Protein 1YM3 (pdb70)

Organism: Mycobacterium tuberculosis (strain ATCC 25618 / H37Rv) (NCBI:txid83332)

CATH classification: 3.40.1050.10

Nearest PDB structures (foldseek):
  1ym3-assembly1_A-2  TM=1.005E+00  e=2.612E-40  Mycobacterium tuberculosis H37Rv
  2a5v-assembly1_A  TM=9.562E-01  e=6.340E-34  Mycobacterium tuberculosis H37Rv
  4wam-assembly1_B-2  TM=8.235E-01  e=2.218E-11  Haemophilus influenzae Rd KW20
  3e2w-assembly1_A  TM=7.851E-01  e=1.264E-10  Haemophilus influenzae
  4yf5-assembly1_A  TM=6.111E-01  e=5.845E-06  Mycobacterium tuberculosis CDC1551

Foldseek 3Di:
DFLQVLLVQQQVQLVCLLVVHAPQVVLVPQEQEEEEEEPPDPDDSCSLRRHHPNHYDYHYYHLSFDDPVSLVSRLCSCPVSVHAEYEHEAEPPRVLLVVLVVCVVVVHADDDCSSVSSVRLNVLVVVCVVVPDDDSVSSSQSSLVVSQVCSLVVDVSQVVCLVVRGHKYWYWYDYVVSSRIHTDGIRHDRPPD

Radius of gyration: 16.4 Å; Cα contacts (8 Å, |Δi|>4): 359; chains: 1; bounding box: 45×35×43 Å

Sequence (193 aa):
TNPVAAWKALKEGNERFVAGRPQHPSQSQKPTAVIFGCADSRVAAEIIFDQGLGDMFVVRTAGHVIDSAVLGSIEYAVTVLNVPLIVVLGHDSCGAVNAALAAINDGTLPGGYVRDVVERVAPSVLLGRRDGLSRVDEFEQRHVHETVAILMARSSAISERRIAGGSLAIVGVTYQLDDGRAVLRDHIGNIGEE

GO terms:
  GO:0008270 zinc ion binding (F, IDA)
  GO:0004089 carbonate dehydratase activity (F, IDA)
  GO:0005515 protein binding (F, IPI)

InterPro domains:
  IPR001765 Carbonic anhydrase [PF00484] (46-193)
  IPR001765 Carbonic anhydrase [PTHR11002] (10-193)
  IPR001765 Carbonic anhydrase [SM00947] (39-198)
  IPR015892 Carbonic anhydrase, prokaryotic-like, conserved site [PS00704] (51-58)
  IPR015892 Carbonic anhydrase, prokaryotic-like, conserved site [PS00705] (88-108)
  IPR036874 Carbonic anhydrase superfamily [G3DSA:3.40.1050.10] (1-207)
  IPR036874 Carbonic anhydrase superfamily [SSF53056] (3-198)

Secondary structure (DSSP, 8-state):
--HHHHHHHHHHHHHHHHHT--SSGGG----SEEEEEETT-SS-HHHHTT--TTSEEEEEEGGG---HHHHHHHHHHHHTS---EEEEEEESS-HHHHHHHHHHHHTS--STTHHHHHHHHHHHHHHHHHTT--SHHHHHHHHHHHHHHHHHHH-HHHHHHHHHTS-EEEEEEE-TTT---EEEEEES--S--

Solvent-accessible surface area: 9546 Å² total; per-residue (Å²): 157,60,8,62,44,2,10,118,37,0,90,65,0,10,86,30,61,68,63,61,142,70,122,62,85,115,49,93,190,145,21,34,0,0,0,0,0,1,64,49,26,126,30,44,0,33,91,2,0,4,11,4,131,41,38,22,46,56,16,79,28,38,0,2,17,12,64,89,75,14,15,35,43,0,56,104,0,0,56,88,34,97,1,8,0,0,0,0,6,0,6,27,71,0,38,13,0,76,51,0,45,53,12,46,124,100,64,104,54,49,53,68,192,89,115,50,38,6,64,88,0,12,68,4,1,80,59,0,131,177,87,65,50,84,171,32,67,68,2,3,77,50,5,2,88,36,1,3,46,66,0,50,90,140,2,85,28,0,40,126,70,24,94,65,58,57,3,0,0,0,0,0,13,11,85,80,119,57,5,146,24,57,48,99,31,102,54,38,106,10,42,90,204

Structure (mmCIF, N/CA/C/O backbone):
data_1YM3
#
_entry.id   1YM3
#
_cell.length_a   56.377
_cell.length_b   56.377
_cell.length_c   104.192
_cell.angle_alpha   90.00
_cell.angle_beta   90.00
_cell.angle_gamma   90.00
#
_symmetry.space_group_name_H-M   'P 41 21 2'
#
loop_
_entity.id
_entity.type
_entity.pdbx_description
1 polymer 'CARBONIC ANHYDRASE (CARBONATE DEHYDRATASE) (CARBONIC DEHYDRATASE)'
2 non-polymer 'ZINC ION'
3 non-polymer 'MAGNESIUM ION'
4 water water
#
loop_
_atom_site.group_PDB
_atom_site.id
_atom_site.type_symbol
_atom_site.label_atom_id
_atom_site.label_alt_id
_atom_site.label_comp_id
_atom_site.label_asym_id
_atom_site.label_entity_id
_atom_site.label_seq_id
_atom_site.pdbx_PDB_ins_code
_atom_site.Cartn_x
_atom_site.Cartn_y
_atom_site.Cartn_z
_atom_site.occupancy
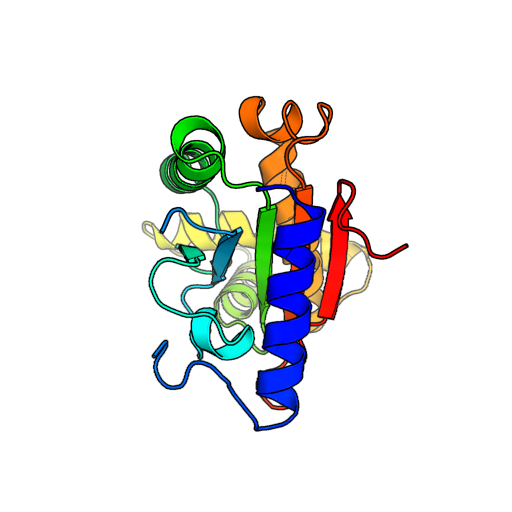_atom_site.B_iso_or_equiv
_atom_site.auth_seq_id
_atom_site.auth_comp_id
_atom_site.auth_asym_id
_atom_site.auth_atom_id
_atom_site.pdbx_PDB_model_num
ATOM 1 N N . THR A 1 12 ? 30.533 23.744 4.673 1.00 33.00 4 THR A N 1
ATOM 2 C CA . THR A 1 12 ? 30.120 24.628 3.567 1.00 32.61 4 THR A CA 1
ATOM 3 C C . THR A 1 12 ? 28.650 24.399 3.135 1.00 30.36 4 THR A C 1
ATOM 4 O O . THR A 1 12 ? 28.123 25.143 2.305 1.00 31.43 4 THR A O 1
ATOM 8 N N . ASN A 1 13 ? 27.994 23.368 3.663 1.00 27.09 5 ASN A N 1
ATOM 9 C CA . ASN A 1 13 ? 26.559 23.170 3.439 1.00 24.54 5 ASN A CA 1
ATOM 10 C C . ASN A 1 13 ? 25.993 22.287 4.544 1.00 22.47 5 ASN A C 1
ATOM 11 O O . ASN A 1 13 ? 26.772 21.642 5.203 1.00 21.77 5 ASN A O 1
ATOM 16 N N . PRO A 1 14 ? 24.680 22.240 4.747 1.00 20.41 6 PRO A N 1
ATOM 17 C CA . PRO A 1 14 ? 24.139 21.480 5.894 1.00 20.62 6 PRO A CA 1
ATOM 18 C C . PRO A 1 14 ? 24.431 19.968 5.878 1.00 20.84 6 PRO A C 1
ATOM 19 O O . PRO A 1 14 ? 24.590 19.344 6.955 1.00 20.95 6 PRO A O 1
ATOM 23 N N . VAL A 1 15 ? 24.559 19.378 4.693 1.00 20.03 7 VAL A N 1
ATOM 24 C CA . VAL A 1 15 ? 24.874 17.951 4.576 1.00 21.10 7 VAL A CA 1
ATOM 25 C C . VAL A 1 15 ? 26.257 17.626 5.109 1.00 20.64 7 VAL A C 1
ATOM 26 O O . VAL A 1 15 ? 26.425 16.682 5.897 1.00 21.28 7 VAL A O 1
ATOM 30 N N . ALA A 1 16 ? 27.247 18.409 4.684 1.00 20.81 8 ALA A N 1
ATOM 31 C CA . ALA A 1 16 ? 28.628 18.169 5.078 1.00 21.56 8 ALA A CA 1
ATOM 32 C C . ALA A 1 16 ? 28.791 18.479 6.573 1.00 21.22 8 ALA A C 1
ATOM 33 O O . ALA A 1 16 ? 29.497 17.770 7.297 1.00 21.90 8 ALA A O 1
ATOM 35 N N . ALA A 1 17 ? 28.096 19.509 7.053 1.00 20.21 9 ALA A N 1
ATOM 36 C CA . ALA A 1 17 ? 28.161 19.907 8.462 1.00 21.22 9 ALA A CA 1
ATOM 37 C C . ALA A 1 17 ? 27.598 18.810 9.385 1.00 20.57 9 ALA A C 1
ATOM 38 O O . ALA A 1 17 ? 28.185 18.491 10.442 1.00 22.18 9 ALA A O 1
ATOM 40 N N . TRP A 1 18 ? 26.423 18.296 9.041 1.00 20.34 10 TRP A N 1
ATOM 41 C CA . TRP A 1 18 ? 25.793 17.263 9.861 1.00 19.93 10 TRP A CA 1
ATOM 42 C C . TRP A 1 18 ? 26.594 15.936 9.785 1.00 20.73 10 TRP A C 1
ATOM 43 O O . TRP A 1 18 ? 26.782 15.249 10.796 1.00 20.76 10 TRP A O 1
ATOM 54 N N . LYS A 1 19 ? 27.103 15.596 8.607 1.00 21.32 11 LYS A N 1
ATOM 55 C CA . LYS A 1 19 ? 27.964 14.424 8.478 1.00 23.03 11 LYS A CA 1
ATOM 56 C C . LYS A 1 19 ? 29.156 14.508 9.442 1.00 22.27 11 LYS A C 1
ATOM 57 O O . LYS A 1 19 ? 29.494 13.517 10.108 1.00 23.27 11 LYS A O 1
ATOM 63 N N . ALA A 1 20 ? 29.797 15.669 9.533 1.00 22.10 12 ALA A N 1
ATOM 64 C CA . ALA A 1 20 ? 30.943 15.840 10.434 1.00 22.88 12 ALA A CA 1
ATOM 65 C C . ALA A 1 20 ? 30.588 15.582 11.915 1.00 22.54 12 ALA A C 1
ATOM 66 O O . ALA A 1 20 ? 31.373 14.966 12.674 1.00 21.80 12 ALA A O 1
ATOM 68 N N . LEU A 1 21 ? 29.410 16.062 12.332 1.00 21.51 13 LEU A N 1
ATOM 69 C CA . LEU A 1 21 ? 29.018 15.960 13.733 1.00 21.30 13 LEU A CA 1
ATOM 70 C C . LEU A 1 21 ? 28.617 14.536 14.072 1.00 20.93 13 LEU A C 1
ATOM 71 O O . LEU A 1 21 ? 28.947 14.025 15.138 1.00 20.07 13 LEU A O 1
ATOM 76 N N . LYS A 1 22 ? 27.859 13.925 13.179 1.00 22.32 14 LYS A N 1
ATOM 77 C CA . LYS A 1 22 ? 27.399 12.561 13.361 1.00 22.58 14 LYS A CA 1
ATOM 78 C C . LYS A 1 22 ? 28.602 11.604 13.460 1.00 22.17 14 LYS A C 1
ATOM 79 O O . LYS A 1 22 ? 28.659 10.745 14.365 1.00 22.80 14 LYS A O 1
ATOM 85 N N . GLU A 1 23 ? 29.577 11.747 12.569 1.00 22.31 15 GLU A N 1
ATOM 86 C CA . GLU A 1 23 ? 30.785 10.890 12.631 1.00 21.97 15 GLU A CA 1
ATOM 87 C C . GLU A 1 23 ? 31.601 11.146 13.886 1.00 21.51 15 GLU A C 1
ATOM 88 O O . GLU A 1 23 ? 32.164 10.209 14.468 1.00 20.27 15 GLU A O 1
ATOM 94 N N . GLY A 1 24 ? 31.688 12.416 14.288 1.00 20.83 16 GLY A N 1
ATOM 95 C CA . GLY A 1 24 ? 32.413 12.788 15.491 1.00 20.17 16 GLY A CA 1
ATOM 96 C C . GLY A 1 24 ? 31.787 12.177 16.731 1.00 20.30 16 GLY A C 1
ATOM 97 O O . GLY A 1 24 ? 32.493 11.689 17.605 1.00 19.64 16 GLY A O 1
ATOM 98 N N . ASN A 1 25 ? 30.454 12.191 16.829 1.00 20.11 17 ASN A N 1
ATOM 99 C CA . ASN A 1 25 ? 29.825 11.546 17.967 1.00 20.50 17 ASN A CA 1
ATOM 100 C C . ASN A 1 25 ? 29.990 9.991 17.975 1.00 21.36 17 ASN A C 1
ATOM 101 O O . ASN A 1 25 ? 30.098 9.366 19.055 1.00 20.93 17 ASN A O 1
ATOM 106 N N . GLU A 1 26 ? 30.004 9.377 16.784 1.00 21.47 18 GLU A N 1
ATOM 107 C CA . GLU A 1 26 ? 30.357 7.939 16.662 1.00 22.52 18 GLU A CA 1
ATOM 108 C C . GLU A 1 26 ? 31.746 7.619 17.224 1.00 22.83 18 GLU A C 1
ATOM 109 O O . GLU A 1 26 ? 31.917 6.601 17.896 1.00 21.72 18 GLU A O 1
ATOM 115 N N . ARG A 1 27 ? 32.715 8.505 17.004 1.00 22.40 19 ARG A N 1
ATOM 116 C CA . ARG A 1 27 ? 34.072 8.318 17.526 1.00 22.94 19 ARG A CA 1
ATOM 117 C C . ARG A 1 27 ? 34.116 8.500 19.039 1.00 24.01 19 ARG A C 1
ATOM 118 O O . ARG A 1 27 ? 34.793 7.726 19.748 1.00 23.87 19 ARG A O 1
ATOM 126 N N . PHE A 1 28 ? 33.404 9.506 19.550 1.00 22.89 20 PHE A N 1
ATOM 127 C CA . PHE A 1 28 ? 33.289 9.704 21.004 1.00 24.09 20 PHE A CA 1
ATOM 128 C C . PHE A 1 28 ? 32.701 8.471 21.690 1.00 24.54 20 PHE A C 1
ATOM 129 O O . PHE A 1 28 ? 33.283 7.958 22.673 1.00 24.12 20 PHE A O 1
ATOM 137 N N . VAL A 1 29 ? 31.565 7.994 21.176 1.00 23.99 21 VAL A N 1
ATOM 138 C CA . VAL A 1 29 ? 30.864 6.849 21.754 1.00 25.04 21 VAL A CA 1
ATOM 139 C C . VAL A 1 29 ? 31.745 5.588 21.710 1.00 26.77 21 VAL A C 1
ATOM 140 O O . VAL A 1 29 ? 31.731 4.771 22.643 1.00 27.19 21 VAL A O 1
ATOM 144 N N . ALA A 1 30 ? 32.511 5.448 20.634 1.00 27.71 22 ALA A N 1
ATOM 145 C CA . ALA A 1 30 ? 33.392 4.289 20.444 1.00 29.74 22 ALA A CA 1
ATOM 146 C C . ALA A 1 30 ? 34.617 4.337 21.379 1.00 31.52 22 ALA A C 1
ATOM 147 O O . ALA A 1 30 ? 35.262 3.318 21.610 1.00 31.69 22 ALA A O 1
ATOM 149 N N . GLY A 1 31 ? 34.912 5.509 21.934 1.00 33.27 23 GLY A N 1
ATOM 150 C CA . GLY A 1 31 ? 36.054 5.687 22.813 1.00 34.67 23 GLY A CA 1
ATOM 151 C C . GLY A 1 31 ? 37.338 5.814 22.010 1.00 36.47 23 GLY A C 1
ATOM 152 O O . GLY A 1 31 ? 38.396 5.379 22.452 1.00 36.73 23 GLY A O 1
ATOM 153 N N . ARG A 1 32 ? 37.242 6.409 20.821 1.00 37.43 24 ARG A N 1
ATOM 154 C CA . ARG A 1 32 ? 38.385 6.569 19.927 1.00 38.41 24 ARG A CA 1
ATOM 155 C C . ARG A 1 32 ? 38.339 7.946 19.262 1.00 38.15 24 ARG A C 1
ATOM 156 O O . ARG A 1 32 ? 38.094 8.071 18.062 1.00 37.89 24 ARG A O 1
ATOM 164 N N . PRO A 1 33 ? 38.564 8.993 20.046 1.00 38.53 25 PRO A N 1
ATOM 165 C CA . PRO A 1 33 ? 38.475 10.361 19.526 1.00 38.87 25 PRO A CA 1
ATOM 166 C C . PRO A 1 33 ? 39.673 10.813 18.687 1.00 39.07 25 PRO A C 1
ATOM 167 O O . PRO A 1 33 ? 40.799 10.501 19.045 1.00 38.74 25 PRO A O 1
ATOM 171 N N . GLN A 1 34 ? 39.415 11.537 17.594 1.00 40.04 26 GLN A N 1
ATOM 172 C CA . GLN A 1 34 ? 40.462 12.162 16.756 1.00 40.90 26 GLN A CA 1
ATOM 173 C C . GLN A 1 34 ? 40.994 13.469 17.366 1.00 41.53 26 GLN A C 1
ATOM 174 O O . GLN A 1 34 ? 42.140 13.838 17.134 1.00 42.16 26 GLN A O 1
ATOM 180 N N . HIS A 1 35 ? 40.168 14.172 18.139 1.00 42.52 27 HIS A N 1
ATOM 181 C CA . HIS A 1 35 ? 40.515 15.517 18.626 1.00 42.96 27 HIS A CA 1
ATOM 182 C C . HIS A 1 35 ? 40.482 15.603 20.155 1.00 43.80 27 HIS A C 1
ATOM 183 O O . HIS A 1 35 ? 39.662 16.358 20.719 1.00 43.94 27 HIS A O 1
ATOM 190 N N . PRO A 1 36 ? 41.376 14.868 20.834 1.00 44.62 28 PRO A N 1
ATOM 191 C CA . PRO A 1 36 ? 41.493 14.953 22.301 1.00 44.92 28 PRO A CA 1
ATOM 192 C C . PRO A 1 36 ? 41.862 16.362 22.760 1.00 45.14 28 PRO A C 1
ATOM 193 O O . PRO A 1 36 ? 42.833 16.936 22.251 1.00 45.72 28 PRO A O 1
ATOM 197 N N . SER A 1 37 ? 41.089 16.892 23.712 1.00 44.99 29 SER A N 1
ATOM 198 C CA . SER A 1 37 ? 41.135 18.313 24.103 1.00 44.62 29 SER A CA 1
ATOM 199 C C . SER A 1 37 ? 41.080 19.264 22.890 1.00 44.11 29 SER A C 1
ATOM 200 O O . SER A 1 37 ? 41.822 20.267 22.816 1.00 43.91 29 SER A O 1
ATOM 203 N N . GLN A 1 38 ? 40.177 18.941 21.961 1.00 43.23 30 GLN A N 1
ATOM 204 C CA . GLN A 1 38 ? 40.002 19.678 20.700 1.00 42.71 30 GLN A CA 1
ATOM 205 C C . GLN A 1 38 ? 41.287 19.795 19.864 1.00 43.12 30 GLN A C 1
ATOM 206 O O . GLN A 1 38 ? 41.399 20.695 19.019 1.00 42.90 30 GLN A O 1
ATOM 212 N N . SER A 1 39 ? 42.195 18.823 20.051 1.00 43.46 31 SER A N 1
ATOM 213 C CA . SER A 1 39 ? 43.577 18.862 19.542 1.00 43.79 31 SER A CA 1
ATOM 214 C C . SER A 1 39 ? 44.292 20.143 19.991 1.00 44.02 31 SER A C 1
ATOM 215 O O . SER A 1 39 ? 45.150 20.676 19.278 1.00 43.94 31 SER A O 1
ATOM 218 N N . GLN A 1 50 ? 39.196 27.227 11.601 1.00 43.56 42 GLN A N 1
ATOM 219 C CA . GLN A 1 50 ? 38.646 28.021 10.500 1.00 43.73 42 GLN A CA 1
ATOM 220 C C . GLN A 1 50 ? 37.168 28.351 10.811 1.00 41.93 42 GLN A C 1
ATOM 221 O O . GLN A 1 50 ? 36.701 28.026 11.910 1.00 43.52 42 GLN A O 1
ATOM 227 N N . LYS A 1 51 ? 36.439 28.979 9.874 1.00 39.30 43 LYS A N 1
ATOM 228 C CA . LYS A 1 51 ? 35.013 29.317 10.088 1.00 36.71 43 LYS A CA 1
ATOM 229 C C . LYS A 1 51 ? 34.224 28.101 10.589 1.00 32.69 43 LYS A C 1
ATOM 230 O O . LYS A 1 51 ? 34.510 26.967 10.194 1.00 31.65 43 LYS A O 1
ATOM 236 N N . PRO A 1 52 ? 33.245 28.328 11.467 1.00 29.11 44 PRO A N 1
ATOM 237 C CA . PRO A 1 52 ? 32.609 27.225 12.165 1.00 26.74 44 PRO A CA 1
ATOM 238 C C . PRO A 1 52 ? 31.708 26.429 11.257 1.00 25.60 44 PRO A C 1
ATOM 239 O O . PRO A 1 52 ? 31.062 27.003 10.381 1.00 25.22 44 PRO A O 1
ATOM 243 N N . THR A 1 53 ? 31.658 25.124 11.506 1.00 23.54 45 THR A N 1
ATOM 244 C CA . THR A 1 53 ? 30.816 24.164 10.831 1.00 25.13 45 THR A CA 1
ATOM 245 C C . THR A 1 53 ? 29.365 24.211 11.311 1.00 22.74 45 THR A C 1
ATOM 246 O O . THR A 1 53 ? 28.433 23.971 10.540 1.00 23.69 45 THR A O 1
ATOM 250 N N . ALA A 1 54 ? 29.172 24.481 12.602 1.00 20.61 46 ALA A N 1
ATOM 251 C CA . ALA A 1 54 ? 27.840 24.474 13.182 1.00 18.49 46 ALA A CA 1
ATOM 252 C C . ALA A 1 54 ? 27.718 25.451 14.332 1.00 17.63 46 ALA A C 1
ATOM 253 O O . ALA A 1 54 ? 28.696 25.748 15.025 1.00 17.23 46 ALA A O 1
ATOM 255 N N . VAL A 1 55 ? 26.503 25.927 14.516 1.00 17.55 47 VAL A N 1
ATOM 256 C CA . VAL A 1 55 ? 26.066 26.547 15.760 1.00 18.17 47 VAL A CA 1
ATOM 257 C C . VAL A 1 55 ? 25.511 25.482 16.685 1.00 18.35 47 VAL A C 1
ATOM 258 O O . VAL A 1 55 ? 24.647 24.698 16.287 1.00 18.89 47 VAL A O 1
ATOM 262 N N . ILE A 1 56 ? 25.963 25.443 17.935 1.00 18.10 48 ILE A N 1
ATOM 263 C CA . ILE A 1 56 ? 25.348 24.591 18.962 1.00 19.55 48 ILE A CA 1
ATOM 264 C C . ILE A 1 56 ? 24.640 25.495 19.954 1.00 18.37 48 ILE A C 1
ATOM 265 O O . ILE A 1 56 ? 25.267 26.401 20.480 1.00 19.18 48 ILE A O 1
ATOM 270 N N . PHE A 1 57 ? 23.336 25.321 20.151 1.00 16.43 49 PHE A N 1
ATOM 271 C CA . PHE A 1 57 ? 22.584 26.023 21.190 1.00 15.89 49 PHE A CA 1
ATOM 272 C C . PHE A 1 57 ? 22.338 25.013 22.297 1.00 15.81 49 PHE A C 1
ATOM 273 O O . PHE A 1 57 ? 21.508 24.127 22.176 1.00 17.37 49 PHE A O 1
ATOM 281 N N . GLY A 1 58 ? 23.111 25.132 23.361 1.00 16.63 50 GLY A N 1
ATOM 282 C CA . GLY A 1 58 ? 23.013 24.260 24.510 1.00 16.87 50 GLY A CA 1
ATOM 283 C C . GLY A 1 58 ? 22.574 24.863 25.825 1.00 17.20 50 GLY A C 1
ATOM 284 O O . GLY A 1 58 ? 22.286 26.039 25.926 1.00 17.54 50 GLY A O 1
ATOM 285 N N . CYS A 1 59 ? 22.489 23.995 26.829 1.00 17.22 51 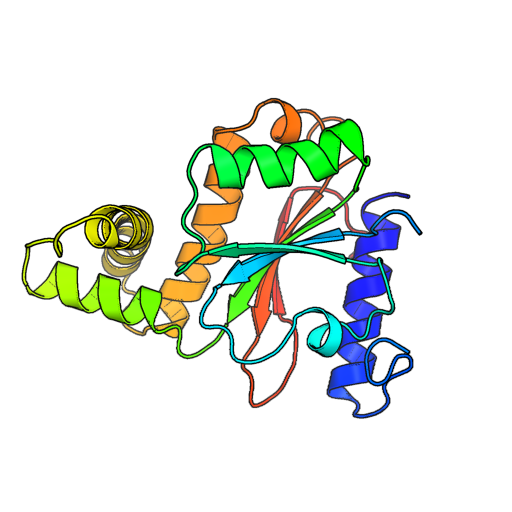CYS A N 1
ATOM 286 C CA . CYS A 1 59 ? 22.041 24.396 28.168 1.00 17.08 51 CYS A CA 1
ATOM 287 C C . CYS A 1 59 ? 23.241 24.707 29.069 1.00 16.55 51 CYS A C 1
ATOM 288 O O . CYS A 1 59 ? 24.237 23.948 29.106 1.00 19.48 51 CYS A O 1
ATOM 291 N N . ALA A 1 60 ? 23.111 25.759 29.874 1.00 17.33 52 ALA A N 1
ATOM 292 C CA . ALA A 1 60 ? 24.192 26.203 30.739 1.00 17.00 52 ALA A CA 1
ATOM 293 C C . ALA A 1 60 ? 24.512 25.197 31.811 1.00 18.76 52 ALA A C 1
ATOM 294 O O . ALA A 1 60 ? 25.663 25.168 32.310 1.00 19.09 52 ALA A O 1
ATOM 296 N N . ASP A 1 61 ? 23.528 24.353 32.187 1.00 18.45 53 ASP A N 1
ATOM 297 C CA . ASP A 1 61 ? 23.800 23.309 33.215 1.00 19.68 53 ASP A CA 1
ATOM 298 C C . ASP A 1 61 ? 24.197 21.945 32.697 1.00 20.71 53 ASP A C 1
ATOM 299 O O . ASP A 1 61 ? 24.308 20.980 33.476 1.00 21.39 53 ASP A O 1
ATOM 304 N N . SER A 1 62 ? 24.469 21.847 31.399 1.00 21.42 54 SER A N 1
ATOM 305 C CA . SER A 1 62 ? 25.087 20.671 30.811 1.00 23.11 54 SER A CA 1
ATOM 306 C C . SER A 1 62 ? 26.401 20.411 31.539 1.00 24.63 54 SER A C 1
ATOM 307 O O . SER A 1 62 ? 27.049 21.346 32.033 1.00 25.45 54 SER A O 1
ATOM 310 N N . ARG A 1 63 ? 26.761 19.144 31.647 1.00 24.45 55 ARG A N 1
ATOM 311 C CA . ARG A 1 63 ? 27.925 18.726 32.412 1.00 25.62 55 ARG A CA 1
ATOM 312 C C . ARG A 1 63 ? 29.165 18.499 31.558 1.00 24.42 55 ARG A C 1
ATOM 313 O O . ARG A 1 63 ? 30.246 18.297 32.110 1.00 24.84 55 ARG A O 1
ATOM 321 N N . VAL A 1 64 ? 29.007 18.517 30.230 1.00 23.76 56 VAL A N 1
ATOM 322 C CA . VAL A 1 64 ? 30.072 18.204 29.270 1.00 24.89 56 VAL A CA 1
ATOM 323 C C . VAL A 1 64 ? 30.016 19.108 28.017 1.00 24.57 56 VAL A C 1
ATOM 324 O O . VAL A 1 64 ? 28.923 19.386 27.505 1.00 24.53 56 VAL A O 1
ATOM 328 N N . ALA A 1 65 ? 31.184 19.561 27.542 1.00 23.41 57 ALA A N 1
ATOM 329 C CA . ALA A 1 65 ? 31.274 20.417 26.378 1.00 23.29 57 ALA A CA 1
ATOM 330 C C . ALA A 1 65 ? 30.808 19.692 25.117 1.00 22.54 57 ALA A C 1
ATOM 331 O O . ALA A 1 65 ? 31.122 18.503 24.903 1.00 23.68 57 ALA A O 1
ATOM 333 N N . ALA A 1 66 ? 30.022 20.383 24.299 1.00 22.88 58 ALA A N 1
ATOM 334 C CA . ALA A 1 66 ? 29.595 19.835 23.001 1.00 23.05 58 ALA A CA 1
ATOM 335 C C . ALA A 1 66 ? 30.771 19.430 22.098 1.00 22.88 58 ALA A C 1
ATOM 336 O O . ALA A 1 66 ? 30.617 18.522 21.338 1.00 22.66 58 ALA A O 1
ATOM 338 N N . GLU A 1 67 ? 31.912 20.110 22.204 1.00 22.83 59 GLU A N 1
ATOM 339 C CA . GLU A 1 67 ? 33.129 19.813 21.427 1.00 23.70 59 GLU A CA 1
ATOM 340 C C . GLU A 1 67 ? 33.652 18.398 21.719 1.00 23.08 59 GLU A C 1
ATOM 341 O O . GLU A 1 67 ? 34.253 17.753 20.831 1.00 22.35 59 GLU A O 1
ATOM 347 N N . ILE A 1 68 ? 33.454 17.921 22.947 1.00 23.83 60 ILE A N 1
ATOM 348 C CA . ILE A 1 68 ? 33.753 16.546 23.321 1.00 23.55 60 ILE A CA 1
ATOM 349 C C . ILE A 1 68 ? 32.705 15.555 22.769 1.00 24.06 60 ILE A C 1
ATOM 350 O O . ILE A 1 68 ? 33.064 14.514 22.208 1.00 23.57 60 ILE A O 1
ATOM 355 N N . ILE A 1 69 ? 31.422 15.847 22.969 1.00 22.56 61 ILE A N 1
ATOM 356 C CA . ILE A 1 69 ? 30.323 14.969 22.563 1.00 23.24 61 ILE A CA 1
ATOM 357 C C . ILE A 1 69 ? 30.411 14.644 21.057 1.00 22.05 61 ILE A C 1
ATOM 358 O O . ILE A 1 69 ? 30.156 13.511 20.620 1.00 22.76 61 ILE A O 1
ATOM 363 N N . PHE A 1 70 ? 30.775 15.653 20.272 1.00 21.27 62 PHE A N 1
ATOM 364 C CA . PHE A 1 70 ? 30.853 15.561 18.815 1.00 20.53 62 PHE A CA 1
ATOM 365 C C . PHE A 1 70 ? 32.314 15.497 18.301 1.00 21.14 62 PHE A C 1
ATOM 366 O O . PHE A 1 70 ? 32.536 15.572 17.100 1.00 21.75 62 PHE A O 1
ATOM 374 N N . ASP A 1 71 ? 33.294 15.360 19.197 1.00 21.30 63 ASP A N 1
ATOM 375 C CA . ASP A 1 71 ? 34.707 15.177 18.819 1.00 22.44 63 ASP A CA 1
ATOM 376 C C . ASP A 1 71 ? 35.196 16.099 17.707 1.00 22.93 63 ASP A C 1
ATOM 377 O O . ASP A 1 71 ? 35.599 15.636 16.628 1.00 21.97 63 ASP A O 1
ATOM 382 N N . GLN A 1 72 ? 35.135 17.407 17.983 1.00 23.70 64 GLN A N 1
ATOM 383 C CA . GLN A 1 72 ? 35.479 18.463 17.035 1.00 24.14 64 GLN A CA 1
ATOM 384 C C . GLN A 1 72 ? 36.750 19.131 17.519 1.00 25.34 64 GLN A C 1
ATOM 385 O O . GLN A 1 72 ? 37.067 19.024 18.704 1.00 25.81 64 GLN A O 1
ATOM 391 N N . GLY A 1 73 ? 37.480 19.767 16.594 1.00 26.36 65 GLY A N 1
ATOM 392 C CA . GLY A 1 73 ? 38.699 20.526 16.896 1.00 26.65 65 GLY A CA 1
ATOM 393 C C . GLY A 1 73 ? 38.465 22.013 17.176 1.00 27.38 65 GLY A C 1
ATOM 394 O O . GLY A 1 73 ? 37.362 22.399 17.507 1.00 29.49 65 GLY A O 1
ATOM 395 N N . LEU A 1 74 ? 39.499 22.832 17.039 1.00 26.48 66 LEU A N 1
ATOM 396 C CA . LEU A 1 74 ? 39.425 24.247 17.403 1.00 27.17 66 LEU A CA 1
ATOM 397 C C . LEU A 1 74 ? 38.705 25.085 16.378 1.00 26.59 66 LEU A C 1
ATOM 398 O O . LEU A 1 74 ? 39.056 25.071 15.191 1.00 26.31 66 LEU A O 1
ATOM 403 N N . GLY A 1 75 ? 37.687 25.814 16.822 1.00 25.25 67 GLY A N 1
ATOM 404 C CA . GLY A 1 75 ? 37.019 26.788 15.996 1.00 25.38 67 GLY A CA 1
ATOM 405 C C . GLY A 1 75 ? 35.914 26.186 15.159 1.00 26.45 67 GLY A C 1
ATOM 406 O O . GLY A 1 75 ? 35.178 26.922 14.475 1.00 27.26 67 GLY A O 1
ATOM 407 N N . ASP A 1 76 ? 35.723 24.874 15.293 1.00 25.70 68 ASP A N 1
ATOM 408 C CA . ASP A 1 76 ? 34.736 24.136 14.510 1.00 26.29 68 ASP A CA 1
ATOM 409 C C . ASP A 1 76 ? 33.294 24.446 14.906 1.00 24.22 68 ASP A C 1
ATOM 410 O O . ASP A 1 76 ? 32.394 24.244 14.085 1.00 24.15 68 ASP A O 1
ATOM 415 N N . MET A 1 77 ? 33.088 24.865 16.166 1.00 24.35 69 MET A N 1
ATOM 416 C CA . MET A 1 77 ? 31.759 25.079 16.728 1.00 23.34 69 MET A CA 1
ATOM 417 C C . MET A 1 77 ? 31.610 26.527 17.251 1.00 21.34 69 MET A C 1
ATOM 418 O O . MET A 1 77 ? 32.532 27.049 17.886 1.00 21.50 69 MET A O 1
ATOM 423 N N . PHE A 1 78 ? 30.464 27.153 16.946 1.00 18.13 70 PHE A N 1
ATOM 424 C CA . PHE A 1 78 ? 30.043 28.437 17.494 1.00 17.13 70 PHE A CA 1
ATOM 425 C C . PHE A 1 78 ? 28.986 28.058 18.493 1.00 16.78 70 PHE A C 1
ATOM 426 O O . PHE A 1 78 ? 27.969 27.470 18.145 1.00 17.09 70 PHE A O 1
ATOM 434 N N . VAL A 1 79 ? 29.240 28.336 19.775 1.00 17.19 71 VAL A N 1
ATOM 435 C CA . VAL A 1 79 ? 28.451 27.805 20.863 1.00 17.26 71 VAL A CA 1
ATOM 436 C C . VAL A 1 79 ? 27.756 28.894 21.653 1.00 17.49 71 VAL A C 1
ATOM 437 O O . VAL A 1 79 ? 28.394 29.793 22.228 1.00 17.64 71 VAL A O 1
ATOM 441 N N . VAL A 1 80 ? 26.432 28.835 21.623 1.00 16.99 72 VAL A N 1
ATOM 442 C CA . VAL A 1 80 ? 25.556 29.683 22.443 1.00 16.43 72 VAL A CA 1
ATOM 443 C C . VAL A 1 80 ? 24.942 28.820 23.587 1.00 16.46 72 VAL A C 1
ATOM 444 O O . VAL A 1 80 ? 24.520 27.698 23.354 1.00 17.21 72 VAL A O 1
ATOM 448 N N . ARG A 1 81 ? 24.921 29.296 24.816 1.00 16.40 73 ARG A N 1
ATOM 449 C CA . ARG A 1 81 ? 24.428 28.524 25.958 1.00 16.39 73 ARG A CA 1
ATOM 450 C C . ARG A 1 81 ? 23.668 29.425 26.923 1.00 15.91 73 ARG A C 1
ATOM 451 O O . ARG A 1 81 ? 24.198 30.456 27.354 1.00 16.33 73 ARG A O 1
ATOM 459 N N . THR A 1 82 ? 22.456 29.008 27.308 1.00 15.43 74 THR A N 1
ATOM 460 C CA . THR A 1 82 ? 21.695 29.681 28.384 1.00 16.18 74 THR A CA 1
ATOM 461 C C . THR A 1 82 ? 21.027 28.624 29.248 1.00 15.96 74 THR A C 1
ATOM 462 O O . THR A 1 82 ? 20.890 27.468 28.831 1.00 16.71 74 THR A O 1
ATOM 466 N N . ALA A 1 83 ? 20.572 29.021 30.441 1.00 16.93 75 ALA A N 1
ATOM 467 C CA . ALA A 1 83 ? 19.872 28.090 31.327 1.00 17.13 75 ALA A CA 1
ATOM 468 C C . ALA A 1 83 ? 18.552 27.653 30.706 1.00 17.78 75 ALA A C 1
ATOM 469 O O . ALA A 1 83 ? 17.726 28.477 30.354 1.00 18.64 75 ALA A O 1
ATOM 471 N N . GLY A 1 84 ? 18.376 26.354 30.501 1.00 17.51 76 GLY A N 1
ATOM 472 C CA . GLY A 1 84 ? 17.143 25.858 29.900 1.00 18.98 76 GLY A CA 1
ATOM 473 C C . GLY A 1 84 ? 16.892 26.244 28.451 1.00 19.32 76 GLY A C 1
ATOM 474 O O . GLY A 1 84 ? 15.730 26.292 28.035 1.00 20.34 76 GLY A O 1
ATOM 475 N N . HIS A 1 85 ? 17.934 26.564 27.694 1.00 19.12 77 HIS A N 1
ATOM 476 C CA . HIS A 1 85 ? 17.756 27.020 26.311 1.00 18.93 77 HIS A CA 1
ATOM 477 C C . HIS A 1 85 ? 16.846 28.228 26.175 1.00 20.38 77 HIS A C 1
ATOM 478 O O . HIS A 1 85 ? 16.235 28.399 25.121 1.00 21.29 77 HIS A O 1
ATOM 485 N N . VAL A 1 86 ? 16.760 29.083 27.179 1.00 19.62 78 VAL A N 1
ATOM 486 C CA . VAL A 1 86 ? 15.892 30.253 27.048 1.00 20.15 78 VAL A CA 1
ATOM 487 C C . VAL A 1 86 ? 16.442 31.263 26.038 1.00 20.15 78 VAL A C 1
ATOM 488 O O . VAL A 1 86 ? 17.648 31.478 25.938 1.00 17.73 78 VAL A O 1
ATOM 492 N N . ILE A 1 87 ? 15.512 31.874 25.303 1.00 20.06 79 ILE A N 1
ATOM 493 C CA . ILE A 1 87 ? 15.834 32.743 24.190 1.00 21.68 79 ILE A CA 1
ATOM 494 C C . ILE A 1 87 ? 15.364 34.139 24.553 1.00 22.67 79 ILE A C 1
ATOM 495 O O . ILE A 1 87 ? 14.198 34.314 24.907 1.00 23.18 79 ILE A O 1
ATOM 500 N N . ASP A 1 88 ? 16.248 35.119 24.418 1.00 22.02 80 ASP A N 1
ATOM 501 C CA . ASP A 1 88 ? 15.882 36.550 24.355 1.00 20.93 80 ASP A CA 1
ATOM 502 C C . ASP A 1 88 ? 16.627 37.177 23.156 1.00 20.46 80 ASP A C 1
ATOM 503 O O . ASP A 1 88 ? 17.225 36.447 22.353 1.00 19.36 80 ASP A O 1
ATOM 508 N N . SER A 1 89 ? 16.553 38.513 23.011 1.00 20.76 81 SER A N 1
ATOM 509 C CA . SER A 1 89 ? 17.113 39.174 21.805 1.00 22.66 81 SER A CA 1
ATOM 510 C C . SER A 1 89 ? 18.596 38.925 21.546 1.00 21.90 81 SER A C 1
ATOM 511 O O . SER A 1 89 ? 19.052 38.799 20.400 1.00 21.42 81 SER A O 1
ATOM 514 N N . ALA A 1 90 ? 19.382 38.878 22.616 1.00 21.89 82 ALA A N 1
ATOM 515 C CA . ALA A 1 90 ? 20.824 38.662 22.482 1.00 22.70 82 ALA A CA 1
ATOM 516 C C . ALA A 1 90 ? 21.156 37.246 22.103 1.00 22.07 82 ALA A C 1
ATOM 517 O O . ALA A 1 90 ? 22.057 37.017 21.348 1.00 21.52 82 ALA A O 1
ATOM 519 N N . VAL A 1 91 ? 20.424 36.285 22.646 1.00 22.50 83 VAL A N 1
ATOM 520 C CA . VAL A 1 91 ? 20.567 34.897 22.248 1.00 23.93 83 VAL A CA 1
ATOM 521 C C . VAL A 1 91 ? 20.226 34.741 20.754 1.00 21.51 83 VAL A C 1
ATOM 522 O O . VAL A 1 91 ? 20.981 34.159 19.979 1.00 20.88 83 VAL A O 1
ATOM 526 N N . LEU A 1 92 ? 19.086 35.270 20.346 1.00 20.22 84 LEU A N 1
ATOM 527 C CA . LEU A 1 92 ? 18.661 35.183 18.971 1.00 19.66 84 LEU A CA 1
ATOM 528 C C . LEU A 1 92 ? 19.634 35.844 18.029 1.00 18.43 84 LEU A C 1
ATOM 529 O O . LEU A 1 92 ? 19.993 35.274 16.978 1.00 18.98 84 LEU A O 1
ATOM 534 N N . GLY A 1 93 ? 20.069 37.058 18.359 1.00 17.67 85 GLY A N 1
ATOM 535 C CA . GLY A 1 93 ? 21.052 37.760 17.572 1.00 17.20 85 GLY A CA 1
ATOM 536 C C . GLY A 1 93 ? 22.358 37.035 17.463 1.00 17.30 85 GLY A C 1
ATOM 537 O O . GLY A 1 93 ? 22.992 37.103 16.443 1.00 17.27 85 GLY A O 1
ATOM 538 N N . SER A 1 94 ? 22.768 36.321 18.536 1.00 16.06 86 SER A N 1
ATOM 539 C CA . SER A 1 94 ? 23.967 35.521 18.468 1.00 17.02 86 SER A CA 1
ATOM 540 C C . SER A 1 94 ? 23.884 34.430 17.391 1.00 17.29 86 SER A C 1
ATOM 541 O O . SER A 1 94 ? 24.814 34.262 16.595 1.00 18.32 86 SER A O 1
ATOM 544 N N . ILE A 1 95 ? 22.765 33.706 17.383 1.00 17.54 87 ILE A N 1
ATOM 545 C CA . ILE A 1 95 ? 22.564 32.642 16.419 1.00 17.51 87 ILE A CA 1
ATOM 546 C C . ILE A 1 95 ? 22.429 33.214 14.977 1.00 17.66 87 ILE A C 1
ATOM 547 O O . ILE A 1 95 ? 23.084 32.742 14.033 1.00 18.15 87 ILE A O 1
ATOM 552 N N . GLU A 1 96 ? 21.691 34.333 14.846 1.00 17.78 88 GLU A N 1
ATOM 553 C CA . GLU A 1 96 ? 21.512 35.002 13.573 1.00 18.13 88 GLU A CA 1
ATOM 554 C C . GLU A 1 96 ? 22.826 35.529 13.021 1.00 18.16 88 GLU A C 1
ATOM 555 O O . GLU A 1 96 ? 23.097 35.402 11.839 1.00 18.95 88 GLU A O 1
ATOM 561 N N . TYR A 1 97 ? 23.686 36.026 13.903 1.00 17.96 89 TYR A N 1
ATOM 562 C CA . TYR A 1 97 ? 25.028 36.443 13.518 1.00 17.98 89 TYR A CA 1
ATOM 563 C C . TYR A 1 97 ? 25.853 35.309 12.906 1.00 16.80 89 TYR A C 1
ATOM 564 O O . TYR A 1 97 ? 26.496 35.495 11.858 1.00 17.29 89 TYR A O 1
ATOM 573 N N . ALA A 1 98 ? 25.823 34.121 13.513 1.00 17.48 90 ALA A N 1
ATOM 574 C CA . ALA A 1 98 ? 26.589 33.000 12.974 1.00 17.44 90 ALA A CA 1
ATOM 575 C C . ALA A 1 98 ? 26.071 32.620 11.584 1.00 18.83 90 ALA A C 1
ATOM 576 O O . ALA A 1 98 ? 26.829 32.297 10.690 1.00 17.58 90 ALA A O 1
ATOM 578 N N . VAL A 1 99 ? 24.761 32.677 11.404 1.00 18.81 91 VAL A N 1
ATOM 579 C CA . VAL A 1 99 ? 24.150 32.278 10.141 1.00 21.22 91 VAL A CA 1
ATOM 580 C C . VAL A 1 99 ? 24.358 33.316 9.021 1.00 21.02 91 VAL A C 1
ATOM 581 O O . VAL A 1 99 ? 24.665 32.954 7.888 1.00 21.40 91 VAL A O 1
ATOM 585 N N . THR A 1 100 ? 24.163 34.595 9.327 1.00 21.49 92 THR A N 1
ATOM 586 C CA . THR A 1 100 ? 24.185 35.649 8.313 1.00 22.38 92 THR A CA 1
ATOM 587 C C . THR A 1 100 ? 25.576 36.227 8.061 1.00 22.51 92 THR A C 1
ATOM 588 O O . THR A 1 100 ? 25.883 36.622 6.938 1.00 24.78 92 THR A O 1
ATOM 592 N N . VAL A 1 101 ? 26.371 36.382 9.104 1.00 22.37 93 VAL A N 1
ATOM 593 C CA . VAL A 1 101 ? 27.721 36.924 8.989 1.00 23.47 93 VAL A CA 1
ATOM 594 C C . VAL A 1 101 ? 28.739 35.840 8.740 1.00 23.32 93 VAL A C 1
ATOM 595 O O . VAL A 1 101 ? 29.587 35.965 7.848 1.00 22.14 93 VAL A O 1
ATOM 599 N N . LEU A 1 102 ? 28.665 34.752 9.504 1.00 22.34 94 LEU A N 1
ATOM 600 C CA . LEU A 1 102 ? 29.687 33.719 9.390 1.00 22.26 94 LEU A CA 1
ATOM 601 C C . LEU A 1 102 ? 29.265 32.614 8.388 1.00 21.30 94 LEU A C 1
ATOM 602 O O . LEU A 1 102 ? 30.026 31.712 8.128 1.00 22.53 94 LEU A O 1
ATOM 607 N N . ASN A 1 103 ? 28.049 32.705 7.855 1.00 20.79 95 ASN A N 1
ATOM 608 C CA . ASN A 1 103 ? 27.513 31.743 6.887 1.00 20.56 95 ASN A CA 1
ATOM 609 C C . ASN A 1 103 ? 27.500 30.304 7.375 1.00 19.79 95 ASN A C 1
ATOM 610 O O . ASN A 1 103 ? 27.627 29.380 6.590 1.00 17.89 95 ASN A O 1
ATOM 615 N N . VAL A 1 104 ? 27.316 30.105 8.681 1.00 17.78 96 VAL A N 1
ATOM 616 C CA . VAL A 1 104 ? 27.251 28.749 9.212 1.00 18.45 96 VAL A CA 1
ATOM 617 C C . VAL A 1 104 ? 26.001 28.003 8.708 1.00 18.61 96 VAL A C 1
ATOM 618 O O . VAL A 1 104 ? 24.901 28.547 8.748 1.00 20.98 96 VAL A O 1
ATOM 622 N N . PRO A 1 105 ? 26.153 26.787 8.222 1.00 18.91 97 PRO A N 1
ATOM 623 C CA . PRO A 1 105 ? 25.052 26.079 7.557 1.00 18.34 97 PRO A CA 1
ATOM 624 C C . PRO A 1 105 ? 24.150 25.202 8.429 1.00 18.37 97 PRO A C 1
ATOM 625 O O . PRO A 1 105 ? 23.198 24.648 7.879 1.00 17.71 97 PRO A O 1
ATOM 629 N N . LEU A 1 106 ? 24.393 25.114 9.749 1.00 17.33 98 LEU A N 1
ATOM 630 C CA . LEU A 1 106 ? 23.663 24.164 10.571 1.00 17.00 98 LEU A CA 1
ATOM 631 C C . LEU A 1 106 ? 23.540 24.715 11.981 1.00 16.61 98 LEU A C 1
ATOM 632 O O . LEU A 1 106 ? 24.519 25.167 12.542 1.00 17.43 98 LEU A O 1
ATOM 637 N N . ILE A 1 107 ? 22.323 24.698 12.515 1.00 17.05 99 ILE A N 1
ATOM 638 C CA . ILE A 1 107 ? 22.066 24.988 13.915 1.00 16.42 99 ILE A CA 1
ATOM 639 C C . ILE A 1 107 ? 21.646 23.664 14.594 1.00 16.48 99 ILE A C 1
ATOM 640 O O . ILE A 1 107 ? 20.768 22.955 14.092 1.00 17.78 99 ILE A O 1
ATOM 645 N N . VAL A 1 108 ? 22.247 23.370 15.728 1.00 15.96 100 VAL A N 1
ATOM 646 C CA . VAL A 1 108 ? 21.891 22.192 16.525 1.00 16.54 100 VAL A CA 1
ATOM 647 C C . VAL A 1 108 ? 21.356 22.686 17.858 1.00 16.76 100 VAL A C 1
ATOM 648 O O . VAL A 1 108 ? 22.094 23.270 18.630 1.00 17.85 100 VAL A O 1
ATOM 652 N N . VAL A 1 109 ? 20.084 22.451 18.152 1.00 15.96 101 VAL A N 1
ATOM 653 C CA . VAL A 1 109 ? 19.581 22.667 19.490 1.00 17.10 101 VAL A CA 1
ATOM 654 C C . VAL A 1 109 ? 19.868 21.389 20.307 1.00 17.96 101 VAL A C 1
ATOM 655 O O . VAL A 1 109 ? 19.283 20.354 20.018 1.00 17.35 101 VAL A O 1
ATOM 659 N N . LEU A 1 110 ? 20.744 21.472 21.336 1.00 17.35 102 LEU A N 1
ATOM 660 C CA . LEU A 1 110 ? 21.269 20.281 21.968 1.00 17.86 102 LEU A CA 1
ATOM 661 C C . LEU A 1 110 ? 20.732 20.157 23.379 1.00 17.85 102 LEU A C 1
ATOM 662 O O . LEU A 1 110 ? 21.114 20.956 24.263 1.00 18.50 102 LEU A O 1
ATOM 667 N N . GLY A 1 111 ? 19.898 19.152 23.614 1.00 18.43 103 GLY A N 1
ATOM 668 C CA . GLY A 1 111 ? 19.379 18.870 24.955 1.00 19.21 103 GLY A CA 1
ATOM 669 C C . GLY A 1 111 ? 20.125 17.734 25.647 1.00 19.70 103 GLY A C 1
ATOM 670 O O . GLY A 1 111 ? 20.954 17.032 25.049 1.00 21.13 103 GLY A O 1
ATOM 671 N N . HIS A 1 112 ? 19.812 17.541 26.923 1.00 20.30 104 HIS A N 1
ATOM 672 C CA . HIS A 1 112 ? 20.567 16.642 27.798 1.00 19.43 104 HIS A CA 1
ATOM 673 C C . HIS A 1 112 ? 19.693 16.091 28.908 1.00 20.90 104 HIS A C 1
ATOM 674 O O . HIS A 1 112 ? 18.649 16.670 29.247 1.00 18.91 104 HIS A O 1
ATOM 681 N N . ASP A 1 113 ? 20.157 14.968 29.482 1.00 22.05 105 ASP A N 1
ATOM 682 C CA . ASP A 1 113 ? 19.516 14.356 30.627 1.00 23.12 105 ASP A CA 1
ATOM 683 C C . ASP A 1 113 ? 19.651 15.130 31.960 1.00 22.80 105 ASP A C 1
ATOM 684 O O . ASP A 1 113 ? 20.619 15.877 32.193 1.00 22.06 105 ASP A O 1
ATOM 689 N N . SER A 1 114 ? 18.666 14.925 32.825 1.00 23.02 106 SER A N 1
ATOM 690 C CA . SER A 1 114 ? 18.644 15.489 34.165 1.00 23.55 106 SER A CA 1
ATOM 691 C C . SER A 1 114 ? 18.900 16.998 34.157 1.00 22.62 106 SER A C 1
ATOM 692 O O . SER A 1 114 ? 19.746 17.520 34.894 1.00 22.63 106 SER A O 1
ATOM 695 N N . CYS A 1 115 ? 18.180 17.692 33.288 1.00 21.38 107 CYS A N 1
ATOM 696 C CA . CYS A 1 115 ? 18.315 19.131 33.177 1.00 21.62 107 CYS A CA 1
ATOM 697 C C . CYS A 1 115 ? 17.722 19.816 34.408 1.00 20.79 107 CYS A C 1
ATOM 698 O O . CYS A 1 115 ? 16.512 19.719 34.668 1.00 21.79 107 CYS A O 1
ATOM 701 N N . GLY A 1 116 ? 18.565 20.517 35.172 1.00 21.50 108 GLY A N 1
ATOM 702 C CA . GLY A 1 116 ? 18.081 21.214 36.342 1.00 22.29 108 GLY A CA 1
ATOM 703 C C . GLY A 1 116 ? 17.164 22.381 36.055 1.00 22.58 108 GLY A C 1
ATOM 704 O O . GLY A 1 116 ? 16.246 22.614 36.824 1.00 23.14 108 GLY A O 1
ATOM 705 N N . ALA A 1 117 ? 17.388 23.128 34.961 1.00 21.49 109 ALA A N 1
ATOM 706 C CA . ALA A 1 117 ? 16.509 24.230 34.636 1.00 21.99 109 ALA A CA 1
ATOM 707 C C . ALA A 1 117 ? 15.082 23.747 34.371 1.00 23.27 109 ALA A C 1
ATOM 708 O O . ALA A 1 117 ? 14.108 24.366 34.780 1.00 23.12 109 ALA A O 1
ATOM 710 N N . VAL A 1 118 ? 14.957 22.635 33.663 1.00 22.91 110 VAL A N 1
ATOM 711 C CA . VAL A 1 118 ? 13.629 22.084 33.416 1.00 23.87 110 VAL A CA 1
ATOM 712 C C . VAL A 1 118 ? 12.986 21.653 34.756 1.00 24.51 110 VAL A C 1
ATOM 713 O O . VAL A 1 118 ? 11.800 21.917 35.007 1.00 25.37 110 VAL A O 1
ATOM 717 N N . ASN A 1 119 ? 13.772 21.053 35.645 1.00 25.58 111 ASN A N 1
ATOM 718 C CA . ASN A 1 119 ? 13.262 20.655 36.959 1.00 26.65 111 ASN A CA 1
ATOM 719 C C . ASN A 1 119 ? 12.812 21.870 37.797 1.00 26.84 111 ASN A C 1
ATOM 720 O O . ASN A 1 119 ? 11.821 21.791 38.518 1.00 26.09 111 ASN A O 1
ATOM 725 N N . ALA A 1 120 ? 13.524 22.992 37.667 1.00 27.13 112 ALA A N 1
ATOM 726 C CA . ALA A 1 120 ? 13.166 24.235 38.339 1.00 27.79 112 ALA A CA 1
ATOM 727 C C . ALA A 1 120 ? 11.832 24.821 37.822 1.00 28.11 112 ALA A C 1
ATOM 728 O O . ALA A 1 120 ? 11.004 25.317 38.613 1.00 29.33 112 ALA A O 1
ATOM 730 N N . ALA A 1 121 ? 11.608 24.729 36.513 1.00 27.93 113 ALA A N 1
ATOM 731 C CA . ALA A 1 121 ? 10.361 25.135 35.889 1.00 28.27 113 ALA A CA 1
ATOM 732 C C . ALA A 1 121 ? 9.194 24.261 36.358 1.00 29.54 113 ALA A C 1
ATOM 733 O O . ALA A 1 121 ? 8.100 24.762 36.608 1.00 30.24 113 ALA A O 1
ATOM 735 N N . LEU A 1 122 ? 9.453 22.966 36.494 1.00 29.89 114 LEU A N 1
ATOM 736 C CA . LEU A 1 122 ? 8.428 22.018 36.918 1.00 30.98 114 LEU A CA 1
ATOM 737 C C . LEU A 1 122 ? 8.028 22.381 38.351 1.00 31.15 114 LEU A C 1
ATOM 738 O O . LEU A 1 122 ? 6.835 22.432 38.675 1.00 30.68 114 LEU A O 1
ATOM 743 N N . ALA A 1 123 ? 9.016 22.711 39.187 1.00 32.12 115 ALA A N 1
ATOM 744 C CA . ALA A 1 123 ? 8.768 23.152 40.568 1.00 33.22 115 ALA A CA 1
ATOM 745 C C . ALA A 1 123 ? 7.911 24.415 40.670 1.00 34.31 115 ALA A C 1
ATOM 746 O O . ALA A 1 123 ? 7.011 24.485 41.505 1.00 34.75 115 ALA A O 1
ATOM 748 N N . ALA A 1 124 ? 8.185 25.404 39.826 1.00 34.93 116 ALA A N 1
ATOM 749 C CA . ALA A 1 124 ? 7.469 26.671 39.848 1.00 35.54 116 ALA A CA 1
ATOM 750 C C . ALA A 1 124 ? 5.991 26.508 39.438 1.00 36.52 116 ALA A C 1
ATOM 751 O O . ALA A 1 124 ? 5.099 27.186 39.989 1.00 36.67 116 ALA A O 1
ATOM 753 N N . ILE A 1 125 ? 5.738 25.583 38.513 1.00 36.69 117 ILE A N 1
ATOM 754 C CA . ILE A 1 125 ? 4.379 25.282 38.033 1.00 37.70 117 ILE A CA 1
ATOM 755 C C . ILE A 1 125 ? 3.507 24.654 39.120 1.00 38.97 117 ILE A C 1
ATOM 756 O O . ILE A 1 125 ? 2.337 25.021 39.286 1.00 39.11 117 ILE A O 1
ATOM 761 N N . ASN A 1 126 ? 4.073 23.686 39.825 1.00 40.66 118 ASN A N 1
ATOM 762 C CA . ASN A 1 126 ? 3.479 23.152 41.057 1.00 42.03 118 ASN A CA 1
ATOM 763 C C . ASN A 1 126 ? 3.028 24.225 42.085 1.00 42.54 118 ASN A C 1
ATOM 7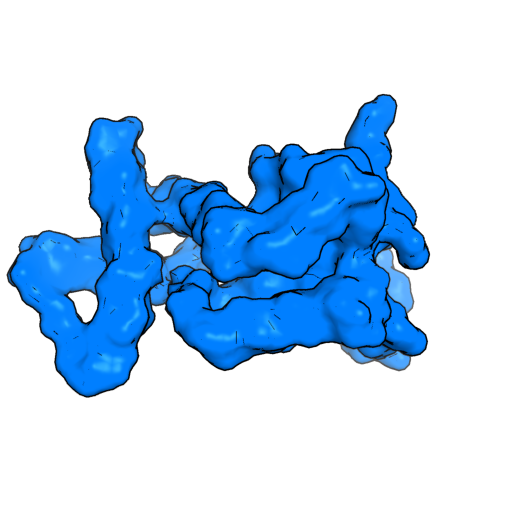64 O O . ASN A 1 126 ? 1.916 24.169 42.629 1.00 42.92 118 ASN A O 1
ATOM 769 N N . ASP A 1 127 ? 3.886 25.201 42.333 1.00 43.13 119 ASP A N 1
ATOM 770 C CA . ASP A 1 127 ? 3.685 26.200 43.377 1.00 43.33 119 ASP A CA 1
ATOM 771 C C . ASP A 1 127 ? 2.849 27.374 42.883 1.00 42.86 119 ASP A C 1
ATOM 772 O O . ASP A 1 127 ? 2.468 28.251 43.667 1.00 42.79 119 ASP A O 1
ATOM 777 N N . GLY A 1 128 ? 2.615 27.419 41.576 1.00 41.74 120 GLY A N 1
ATOM 778 C CA . GLY A 1 128 ? 1.776 28.430 40.957 1.00 41.30 120 GLY A CA 1
ATOM 779 C C . GLY A 1 128 ? 2.276 29.873 40.978 1.00 40.51 120 GLY A C 1
ATOM 780 O O . GLY A 1 128 ? 1.495 30.800 40.711 1.00 41.03 120 GLY A O 1
ATOM 781 N N . THR A 1 129 ? 3.562 30.081 41.264 1.00 38.98 121 THR A N 1
ATOM 782 C CA . THR A 1 129 ? 4.135 31.425 41.214 1.00 37.27 121 THR A CA 1
ATOM 783 C C . THR A 1 129 ? 5.589 31.340 40.717 1.00 35.08 121 THR A C 1
ATOM 784 O O . THR A 1 129 ? 6.249 30.312 40.864 1.00 35.34 121 THR A O 1
ATOM 788 N N . LEU A 1 130 ? 6.046 32.409 40.084 1.00 32.10 122 LEU A N 1
ATOM 789 C CA . LEU A 1 130 ? 7.385 32.428 39.484 1.00 29.33 122 LEU A CA 1
ATOM 790 C C . LEU A 1 130 ? 8.410 33.007 40.448 1.00 26.84 122 LEU A C 1
ATOM 791 O O . LEU A 1 130 ? 8.043 33.844 41.271 1.00 26.30 122 LEU A O 1
ATOM 796 N N . PRO A 1 131 ? 9.698 32.617 40.351 1.00 24.97 123 PRO A N 1
ATOM 797 C CA . PRO A 1 131 ? 10.743 33.197 41.203 1.00 22.95 123 PRO A CA 1
ATOM 798 C C . PRO A 1 131 ? 11.013 34.639 40.851 1.00 22.52 123 PRO A C 1
ATOM 799 O O . PRO A 1 131 ? 10.478 35.169 39.883 1.00 22.44 123 PRO A O 1
ATOM 803 N N . GLY A 1 132 ? 11.850 35.286 41.644 1.00 22.26 124 GLY A N 1
ATOM 804 C CA . GLY A 1 132 ? 12.064 36.705 41.506 1.00 21.68 124 GLY A CA 1
ATOM 805 C C . GLY A 1 132 ? 13.230 37.103 40.642 1.00 20.96 124 GLY A C 1
ATOM 806 O O . GLY A 1 132 ? 13.917 36.260 40.044 1.00 19.91 124 GLY A O 1
ATOM 807 N N . GLY A 1 133 ? 13.453 38.409 40.568 1.00 18.67 125 GLY A N 1
ATOM 808 C CA . GLY A 1 133 ? 14.533 38.966 39.784 1.00 18.81 125 GLY A CA 1
ATOM 809 C C . GLY A 1 133 ? 14.487 38.469 38.350 1.00 17.87 125 GLY A C 1
ATOM 810 O O . GLY A 1 133 ? 13.413 38.316 37.757 1.00 17.98 125 GLY A O 1
ATOM 811 N N . TYR A 1 134 ? 15.684 38.238 37.789 1.00 17.47 126 TYR A N 1
ATOM 812 C CA . TYR A 1 134 ? 15.847 37.813 36.411 1.00 17.84 126 TYR A CA 1
ATOM 813 C C . TYR A 1 134 ? 15.711 36.294 36.309 1.00 18.36 126 TYR A C 1
ATOM 814 O O . TYR A 1 134 ? 15.644 35.757 35.223 1.00 18.65 126 TYR A O 1
ATOM 823 N N . VAL A 1 135 ? 15.665 35.592 37.443 1.00 18.86 127 VAL A N 1
ATOM 824 C CA . VAL A 1 135 ? 15.324 34.163 37.410 1.00 18.62 127 VAL A CA 1
ATOM 825 C C . VAL A 1 135 ? 13.921 33.915 36.875 1.00 18.99 127 VAL A C 1
ATOM 826 O O . VAL A 1 135 ? 13.665 32.855 36.263 1.00 18.53 127 VAL A O 1
ATOM 830 N N . ARG A 1 136 ? 13.005 34.866 37.092 1.00 18.10 128 ARG A N 1
ATOM 831 C CA . ARG A 1 136 ? 11.672 34.809 36.496 1.00 19.73 128 ARG A CA 1
ATOM 832 C C . ARG A 1 136 ? 11.777 34.601 34.973 1.00 19.95 128 ARG A C 1
ATOM 833 O O . ARG A 1 136 ? 11.070 33.763 34.373 1.00 21.75 128 ARG A O 1
ATOM 841 N N . ASP A 1 137 ? 12.668 35.370 34.376 1.00 20.14 129 ASP A N 1
ATOM 842 C CA . ASP A 1 137 ? 12.851 35.425 32.919 1.00 21.18 129 ASP A CA 1
ATOM 843 C C . ASP A 1 137 ? 13.264 34.062 32.343 1.00 22.04 129 ASP A C 1
ATOM 844 O O . ASP A 1 137 ? 12.956 33.756 31.183 1.00 24.01 129 ASP A O 1
ATOM 849 N N . VAL A 1 138 ? 13.966 33.268 33.136 1.00 21.94 130 VAL A N 1
ATOM 850 C CA . VAL A 1 138 ? 14.335 31.906 32.718 1.00 21.87 130 VAL A CA 1
ATOM 851 C C . VAL A 1 138 ? 13.124 30.972 32.855 1.00 21.49 130 VAL A C 1
ATOM 852 O O . VAL A 1 138 ? 12.647 30.332 31.893 1.00 20.90 130 VAL A O 1
ATOM 856 N N . VAL A 1 139 ? 12.555 30.921 34.057 1.00 21.29 131 VAL A N 1
ATOM 857 C CA . VAL A 1 139 ? 11.493 29.937 34.301 1.00 23.21 131 VAL A CA 1
ATOM 858 C C . VAL A 1 139 ? 10.262 30.188 33.408 1.00 23.16 131 VAL A C 1
ATOM 859 O O . VAL A 1 139 ? 9.643 29.225 32.932 1.00 23.51 131 VAL A O 1
ATOM 863 N N . GLU A 1 140 ? 9.942 31.447 33.117 1.00 23.85 132 GLU A N 1
ATOM 864 C CA . GLU A 1 140 ? 8.765 31.774 32.303 1.00 24.07 132 GLU A CA 1
ATOM 865 C C . GLU A 1 140 ? 8.962 31.415 30.811 1.00 23.85 132 GLU A C 1
ATOM 866 O O . GLU A 1 140 ? 8.021 31.398 30.046 1.00 23.06 132 GLU A O 1
ATOM 872 N N . ARG A 1 141 ? 10.197 31.182 30.401 1.00 23.17 133 ARG A N 1
ATOM 873 C CA . ARG A 1 141 ? 10.494 30.817 29.027 1.00 22.76 133 ARG A CA 1
ATOM 874 C C . ARG A 1 141 ? 10.585 29.295 28.925 1.00 22.62 133 ARG A C 1
ATOM 875 O O . ARG A 1 141 ? 10.501 28.783 27.812 1.00 23.51 133 ARG A O 1
ATOM 883 N N . VAL A 1 142 ? 10.779 28.579 30.043 1.00 21.33 134 VAL A N 1
ATOM 884 C CA . VAL A 1 142 ? 10.831 27.103 30.040 1.00 21.48 134 VAL A CA 1
ATOM 885 C C . VAL A 1 142 ? 9.452 26.523 30.344 1.00 23.55 134 VAL A C 1
ATOM 886 O O . VAL A 1 142 ? 9.031 25.486 29.810 1.00 23.68 134 VAL A O 1
ATOM 890 N N . ALA A 1 143 ? 8.709 27.218 31.191 1.00 24.09 135 ALA A N 1
ATOM 891 C CA . ALA A 1 143 ? 7.407 26.709 31.625 1.00 24.78 135 ALA A CA 1
ATOM 892 C C . ALA A 1 143 ? 6.401 26.403 30.496 1.00 24.69 135 ALA A C 1
ATOM 893 O O . ALA A 1 143 ? 5.699 25.405 30.608 1.00 25.56 135 ALA A O 1
ATOM 895 N N . PRO A 1 144 ? 6.300 27.201 29.422 1.00 24.78 136 PRO A N 1
ATOM 896 C CA . PRO A 1 144 ? 5.374 26.859 28.321 1.00 24.65 136 PRO A CA 1
ATOM 897 C C . PRO A 1 144 ? 5.548 25.451 27.721 1.00 24.57 136 PRO A C 1
ATOM 898 O O . PRO A 1 144 ? 4.556 24.767 27.376 1.00 25.26 136 PRO A O 1
ATOM 902 N N . SER A 1 145 ? 6.785 24.993 27.612 1.00 23.19 137 SER A N 1
ATOM 903 C CA . SER A 1 145 ? 7.024 23.630 27.118 1.00 23.11 137 SER A CA 1
ATOM 904 C C . SER A 1 145 ? 6.603 22.545 28.080 1.00 22.96 137 SER A C 1
ATOM 905 O O . SER A 1 145 ? 6.215 21.480 27.664 1.00 22.50 137 SER A O 1
ATOM 908 N N . VAL A 1 146 ? 6.769 22.778 29.382 1.00 24.40 138 VAL A N 1
ATOM 909 C CA . VAL A 1 146 ? 6.330 21.814 30.372 1.00 25.55 138 VAL A CA 1
ATOM 910 C C . VAL A 1 146 ? 4.795 21.698 30.370 1.00 26.07 138 VAL A C 1
ATOM 911 O O . VAL A 1 146 ? 4.240 20.587 30.446 1.00 27.07 138 VAL A O 1
ATOM 915 N N . LEU A 1 147 ? 4.113 22.830 30.224 1.00 26.76 139 LEU A N 1
ATOM 916 C CA . LEU A 1 147 ? 2.648 22.849 30.153 1.00 27.85 139 LEU A CA 1
ATOM 917 C C . LEU A 1 147 ? 2.087 22.136 28.922 1.00 27.46 139 LEU A C 1
ATOM 918 O O . LEU A 1 147 ? 1.084 21.449 29.014 1.00 27.03 139 LEU A O 1
ATOM 923 N N . LEU A 1 148 ? 2.712 22.333 27.764 1.00 27.26 140 LEU A N 1
ATOM 924 C CA . LEU A 1 148 ? 2.358 21.571 26.579 1.00 27.11 140 LEU A CA 1
ATOM 925 C C . LEU A 1 148 ? 2.621 20.076 26.840 1.00 27.12 140 LEU A C 1
ATOM 926 O O . LEU A 1 148 ? 1.806 19.223 26.497 1.00 25.96 140 LEU A O 1
ATOM 931 N N . GLY A 1 149 ? 3.742 19.771 27.502 1.00 27.07 141 GLY A N 1
ATOM 932 C CA . GLY A 1 149 ? 4.108 18.406 27.803 1.00 27.57 141 GLY A CA 1
ATOM 933 C C . GLY A 1 149 ? 3.093 17.714 28.687 1.00 28.65 141 GLY A C 1
ATOM 934 O O . GLY A 1 149 ? 2.738 16.569 28.444 1.00 29.37 141 GLY A O 1
ATOM 935 N N . ARG A 1 150 ? 2.607 18.429 29.697 1.00 29.57 142 ARG A N 1
ATOM 936 C CA . ARG A 1 150 ? 1.635 17.894 30.656 1.00 31.43 142 ARG A CA 1
ATOM 937 C C . ARG A 1 150 ? 0.270 17.659 29.970 1.00 31.83 142 ARG A C 1
ATOM 938 O O . ARG A 1 150 ? -0.409 16.659 30.240 1.00 32.28 142 ARG A O 1
ATOM 946 N N . ARG A 1 151 ? -0.125 18.573 29.081 1.00 32.32 143 ARG A N 1
ATOM 947 C CA . ARG A 1 151 ? -1.344 18.405 28.283 1.00 33.47 143 ARG A CA 1
ATOM 948 C C 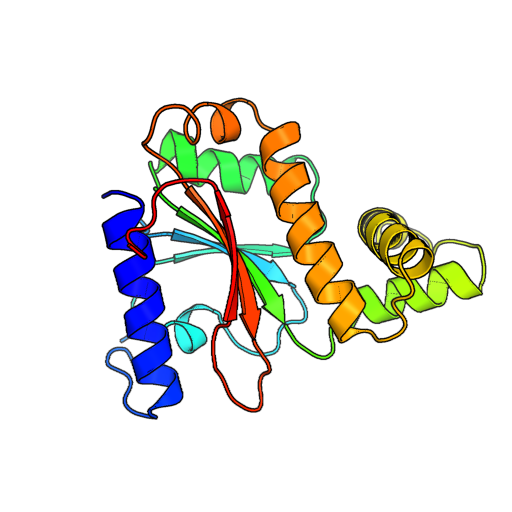. ARG A 1 151 ? -1.291 17.098 27.466 1.00 33.55 143 ARG A C 1
ATOM 949 O O . ARG A 1 151 ? -2.311 16.421 27.265 1.00 33.44 143 ARG A O 1
ATOM 957 N N . ASP A 1 152 ? -0.102 16.728 27.006 1.00 33.50 144 ASP A N 1
ATOM 958 C CA . ASP A 1 152 ? 0.078 15.520 26.197 1.00 34.31 144 ASP A CA 1
ATOM 959 C C . ASP A 1 152 ? 0.458 14.287 27.028 1.00 34.46 144 ASP A C 1
ATOM 960 O O . ASP A 1 152 ? 0.798 13.251 26.472 1.00 35.24 144 ASP A O 1
ATOM 965 N N . GLY A 1 153 ? 0.393 14.384 28.353 1.00 34.18 145 GLY A N 1
ATOM 966 C CA . GLY A 1 153 ? 0.556 13.217 29.203 1.00 34.11 145 GLY A CA 1
ATOM 967 C C . GLY A 1 153 ? 1.961 12.954 29.712 1.00 34.08 145 GLY A C 1
ATOM 968 O O . GLY A 1 153 ? 2.191 11.956 30.404 1.00 34.11 145 GLY A O 1
ATOM 969 N N . LEU A 1 154 ? 2.903 13.845 29.400 1.00 33.43 146 LEU A N 1
ATOM 970 C CA . LEU A 1 154 ? 4.280 13.707 29.893 1.00 32.76 146 LEU A CA 1
ATOM 971 C C . LEU A 1 154 ? 4.374 13.964 31.403 1.00 32.00 146 LEU A C 1
ATOM 972 O O . LEU A 1 154 ? 3.616 14.760 31.966 1.00 31.25 146 LEU A O 1
ATOM 977 N N . SER A 1 155 ? 5.348 13.333 32.054 1.00 31.46 147 SER A N 1
ATOM 978 C CA . SER A 1 155 ? 5.538 13.523 33.497 1.00 31.40 147 SER A CA 1
ATOM 979 C C . SER A 1 155 ? 7.004 13.535 34.015 1.00 30.52 147 SER A C 1
ATOM 980 O O . SER A 1 155 ? 7.234 13.884 35.180 1.00 31.61 147 SER A O 1
ATOM 983 N N . ARG A 1 156 ? 7.991 13.211 33.176 1.00 28.88 148 ARG A N 1
ATOM 984 C CA . ARG A 1 156 ? 9.384 13.084 33.642 1.00 27.88 148 ARG A CA 1
ATOM 985 C C . ARG A 1 156 ? 10.273 14.169 33.037 1.00 25.82 148 ARG A C 1
ATOM 986 O O . ARG A 1 156 ? 10.043 14.602 31.909 1.00 23.55 148 ARG A O 1
ATOM 994 N N . VAL A 1 157 ? 11.294 14.566 33.798 1.00 24.27 149 VAL A N 1
ATOM 995 C CA . VAL A 1 157 ? 12.147 15.685 33.404 1.00 23.22 149 VAL A CA 1
ATOM 996 C C . VAL A 1 157 ? 12.694 15.474 31.990 1.00 23.37 149 VAL A C 1
ATOM 997 O O . VAL A 1 157 ? 12.684 16.413 31.182 1.00 21.62 149 VAL A O 1
ATOM 1001 N N . ASP A 1 158 ? 13.178 14.267 31.684 1.00 22.55 150 ASP A N 1
ATOM 1002 C CA . ASP A 1 158 ? 13.786 14.052 30.360 1.00 23.25 150 ASP A CA 1
ATOM 1003 C C . ASP A 1 158 ? 12.770 14.137 29.202 1.00 23.18 150 ASP A C 1
ATOM 1004 O O . ASP A 1 158 ? 13.148 14.549 28.085 1.00 23.27 150 ASP A O 1
ATOM 1009 N N . GLU A 1 159 ? 11.518 13.742 29.463 1.00 22.45 151 GLU A N 1
ATOM 1010 C CA . GLU A 1 159 ? 10.442 13.850 28.460 1.00 22.60 151 GLU A CA 1
ATOM 1011 C C . GLU A 1 159 ? 10.145 15.329 28.185 1.00 21.61 151 GLU A C 1
ATOM 1012 O O . GLU A 1 159 ? 9.982 15.742 27.029 1.00 22.11 151 GLU A O 1
ATOM 1018 N N . PHE A 1 160 ? 10.100 16.115 29.253 1.00 21.10 152 PHE A N 1
ATOM 1019 C CA . PHE A 1 160 ? 9.859 17.552 29.137 1.00 20.00 152 PHE A CA 1
ATOM 1020 C C . PHE A 1 160 ? 11.009 18.229 28.406 1.00 19.15 152 PHE A C 1
ATOM 1021 O O . PHE A 1 160 ? 10.760 19.131 27.621 1.00 19.92 152 PHE A O 1
ATOM 1029 N N . GLU A 1 161 ? 12.244 17.782 28.639 1.00 19.58 153 GLU A N 1
ATOM 1030 C CA . GLU A 1 161 ? 13.425 18.396 27.998 1.00 18.77 153 GLU A CA 1
ATOM 1031 C C . GLU A 1 161 ? 13.398 18.129 26.498 1.00 19.74 153 GLU A C 1
ATOM 1032 O O . GLU A 1 161 ? 13.630 19.036 25.688 1.00 18.75 153 GLU A O 1
ATOM 1038 N N . GLN A 1 162 ? 13.057 16.900 26.115 1.00 19.62 154 GLN A N 1
ATOM 1039 C CA . GLN A 1 162 ? 12.888 16.546 24.688 1.00 20.10 154 GLN A CA 1
ATOM 1040 C C . GLN A 1 162 ? 11.814 17.417 24.012 1.00 18.51 154 GLN A C 1
ATOM 1041 O O . GLN A 1 162 ? 12.014 17.905 22.910 1.00 17.67 154 GLN A O 1
ATOM 1047 N N . ARG A 1 163 ? 10.693 17.668 24.708 1.00 19.03 155 ARG A N 1
ATOM 1048 C CA . 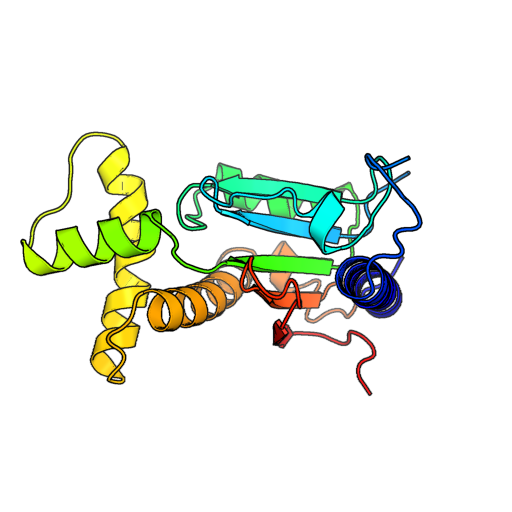ARG A 1 163 ? 9.606 18.507 24.193 1.00 18.06 155 ARG A CA 1
ATOM 1049 C C . ARG A 1 163 ? 10.098 19.944 24.068 1.00 16.73 155 ARG A C 1
ATOM 1050 O O . ARG A 1 163 ? 9.759 20.660 23.122 1.00 17.45 155 ARG A O 1
ATOM 1058 N N . HIS A 1 164 ? 10.922 20.367 25.017 1.00 16.87 156 HIS A N 1
ATOM 1059 C CA . HIS A 1 164 ? 11.384 21.745 25.074 1.00 16.10 156 HIS A CA 1
ATOM 1060 C C . HIS A 1 164 ? 12.395 21.994 23.947 1.00 16.57 156 HIS A C 1
ATOM 1061 O O . HIS A 1 164 ? 12.377 23.096 23.355 1.00 18.44 156 HIS A O 1
ATOM 1068 N N . VAL A 1 165 ? 13.232 20.992 23.624 1.00 17.00 157 VAL A N 1
ATOM 1069 C CA . VAL A 1 165 ? 14.108 21.042 22.425 1.00 17.34 157 VAL A CA 1
ATOM 1070 C C . VAL A 1 165 ? 13.283 21.266 21.164 1.00 17.02 157 VAL A C 1
ATOM 1071 O O . VAL A 1 165 ? 13.592 22.153 20.356 1.00 17.78 157 VAL A O 1
ATOM 1075 N N . HIS A 1 166 ? 12.201 20.492 21.024 1.00 18.31 158 HIS A N 1
ATOM 1076 C CA . HIS A 1 166 ? 11.273 20.579 19.904 1.00 17.87 158 HIS A CA 1
ATOM 1077 C C . HIS A 1 166 ? 10.685 21.982 19.789 1.00 17.86 158 HIS A C 1
ATOM 1078 O O . HIS A 1 166 ? 10.685 22.590 18.690 1.00 18.04 158 HIS A O 1
ATOM 1085 N N . GLU A 1 167 ? 10.246 22.518 20.915 1.00 17.02 159 GLU A N 1
ATOM 1086 C CA . GLU A 1 167 ? 9.586 23.818 20.903 1.00 17.56 159 GLU A CA 1
ATOM 1087 C C . GLU A 1 167 ? 10.562 24.956 20.622 1.00 17.11 159 GLU A C 1
ATOM 1088 O O . GLU A 1 167 ? 10.173 25.976 20.040 1.00 17.78 159 GLU A O 1
ATOM 1094 N N . THR A 1 168 ? 11.814 24.776 21.042 1.00 16.70 160 THR A N 1
ATOM 1095 C CA . THR A 1 168 ? 12.886 25.760 20.880 1.00 17.02 160 THR A CA 1
ATOM 1096 C C . THR A 1 168 ? 13.312 25.867 19.409 1.00 17.79 160 THR A C 1
ATOM 1097 O O . THR A 1 168 ? 13.591 26.962 18.876 1.00 18.73 160 THR A O 1
ATOM 1101 N N . VAL A 1 169 ? 13.318 24.733 18.723 1.00 17.51 161 VAL A N 1
ATOM 1102 C CA . VAL A 1 169 ? 13.602 24.739 17.270 1.00 17.99 161 VAL A CA 1
ATOM 1103 C C . VAL A 1 169 ? 12.514 25.578 16.574 1.00 18.34 161 VAL A C 1
ATOM 1104 O O . VAL A 1 169 ? 12.797 26.435 15.701 1.00 19.17 161 VAL A O 1
ATOM 1108 N N . ALA A 1 170 ? 11.256 25.331 16.921 1.00 18.76 162 ALA A N 1
ATOM 1109 C CA . ALA A 1 170 ? 10.119 26.076 16.379 1.00 19.60 162 ALA A CA 1
ATOM 1110 C C . ALA A 1 170 ? 10.210 27.592 16.666 1.00 19.46 162 ALA A C 1
ATOM 1111 O O . ALA A 1 170 ? 9.923 28.420 15.765 1.00 18.79 162 ALA A O 1
ATOM 1113 N N . ILE A 1 171 ? 10.661 27.945 17.866 1.00 18.81 163 ILE A N 1
ATOM 1114 C CA . ILE A 1 171 ? 10.733 29.340 18.282 1.00 19.60 163 ILE A CA 1
ATOM 1115 C C . ILE A 1 171 ? 11.769 30.058 17.437 1.00 19.22 163 ILE A C 1
ATOM 1116 O O . ILE A 1 171 ? 11.560 31.200 17.001 1.00 18.81 163 ILE A O 1
ATOM 1121 N N . LEU A 1 172 ? 12.908 29.413 17.231 1.00 18.88 164 LEU A N 1
ATOM 1122 C CA . LEU A 1 172 ? 13.982 30.033 16.443 1.00 20.08 164 LEU A CA 1
ATOM 1123 C C . LEU A 1 172 ? 13.515 30.342 15.004 1.00 20.15 164 LEU A C 1
ATOM 1124 O O . LEU A 1 172 ? 13.794 31.425 14.502 1.00 20.28 164 LEU A O 1
ATOM 1129 N N . MET A 1 173 ? 12.778 29.426 14.376 1.00 21.19 165 MET A N 1
ATOM 1130 C CA . MET A 1 173 ? 12.265 29.641 13.013 1.00 23.02 165 MET A CA 1
ATOM 1131 C C . MET A 1 173 ? 11.190 30.721 12.967 1.00 22.70 165 MET A C 1
ATOM 1132 O O . MET A 1 173 ? 11.107 31.507 12.002 1.00 24.17 165 MET A O 1
ATOM 1137 N N . ALA A 1 174 ? 10.366 30.784 14.001 1.00 20.62 1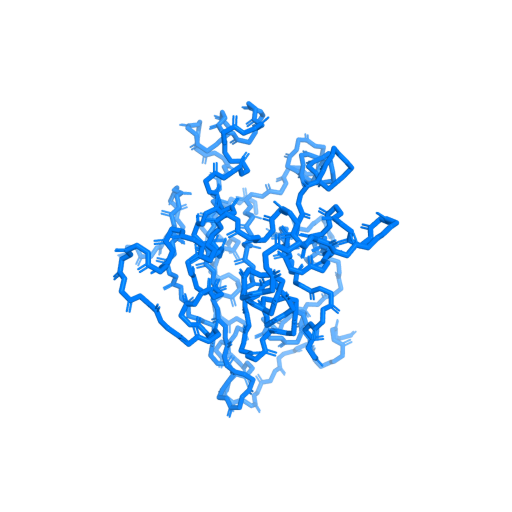66 ALA A N 1
ATOM 1138 C CA . ALA A 1 174 ? 9.229 31.712 13.998 1.00 21.08 166 ALA A CA 1
ATOM 1139 C C . ALA A 1 174 ? 9.693 33.129 14.262 1.00 20.85 166 ALA A C 1
ATOM 1140 O O . ALA A 1 174 ? 9.139 34.098 13.708 1.00 21.75 166 ALA A O 1
ATOM 1142 N N . ARG A 1 175 ? 10.698 33.265 15.128 1.00 19.66 167 ARG A N 1
ATOM 1143 C CA . ARG A 1 175 ? 11.145 34.589 15.579 1.00 20.48 167 ARG A CA 1
ATOM 1144 C C . ARG A 1 175 ? 12.170 35.266 14.680 1.00 18.59 167 ARG A C 1
ATOM 1145 O O . ARG A 1 175 ? 12.299 36.494 14.749 1.00 18.03 167 ARG A O 1
ATOM 1153 N N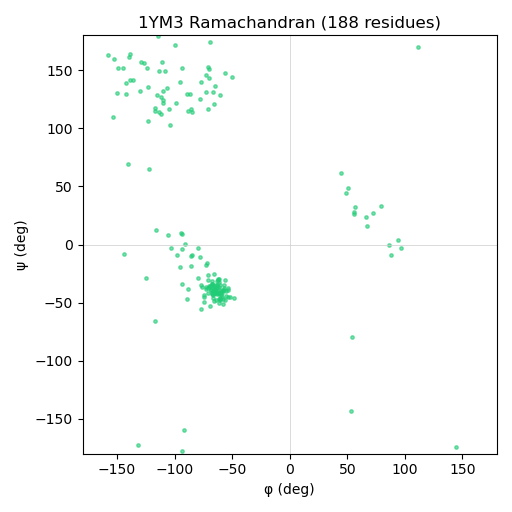 . SER A 1 176 ? 12.844 34.504 13.819 1.00 17.80 168 SER A N 1
ATOM 1154 C CA . SER A 1 176 ? 13.905 35.041 12.952 1.00 18.36 168 SER A CA 1
ATOM 1155 C C . SER A 1 176 ? 13.646 34.801 11.485 1.00 18.18 168 SER A C 1
ATOM 1156 O O . SER A 1 176 ? 13.759 33.689 10.978 1.00 17.53 168 SER A O 1
ATOM 1159 N N . SER A 1 177 ? 13.274 35.860 10.769 1.00 17.88 169 SER A N 1
ATOM 1160 C CA . SER A 1 177 ? 13.069 35.706 9.349 1.00 18.01 169 SER A CA 1
ATOM 1161 C C . SER A 1 177 ? 14.370 35.317 8.641 1.00 18.83 169 SER A C 1
ATOM 1162 O O . SER A 1 177 ? 14.321 34.642 7.600 1.00 18.05 169 SER A O 1
ATOM 1165 N N . ALA A 1 178 ? 15.517 35.763 9.145 1.00 18.54 170 ALA A N 1
ATOM 1166 C CA . ALA A 1 178 ? 16.789 35.462 8.482 1.00 18.97 170 ALA A CA 1
ATOM 1167 C C . ALA A 1 178 ? 17.054 33.949 8.521 1.00 18.19 170 ALA A C 1
ATOM 1168 O O . ALA A 1 178 ? 17.535 33.358 7.538 1.00 20.88 170 ALA A O 1
ATOM 1170 N N . ILE A 1 179 ? 16.711 33.325 9.640 1.00 16.98 171 ILE A N 1
ATOM 1171 C CA . ILE A 1 179 ? 16.875 31.874 9.815 1.00 17.20 171 ILE A CA 1
ATOM 1172 C C . ILE A 1 179 ? 15.873 31.128 8.910 1.00 17.94 171 ILE A C 1
ATOM 1173 O O . ILE A 1 179 ? 16.231 30.222 8.142 1.00 18.08 171 ILE A O 1
ATOM 1178 N N . SER A 1 180 ? 14.616 31.494 9.026 1.00 18.12 172 SER A N 1
ATOM 1179 C CA . SER A 1 180 ? 13.574 30.793 8.302 1.00 19.92 172 SER A CA 1
ATOM 1180 C C . SER A 1 180 ? 13.790 30.884 6.790 1.00 20.57 172 SER A C 1
ATOM 1181 O O . SER A 1 180 ? 13.659 29.880 6.074 1.00 21.07 172 SER A O 1
ATOM 1184 N N . GLU A 1 181 ? 14.220 32.043 6.316 1.00 19.68 173 GLU A N 1
ATOM 1185 C CA . GLU A 1 181 ? 14.451 32.223 4.874 1.00 21.36 173 GLU A CA 1
ATOM 1186 C C . GLU A 1 181 ? 15.568 31.393 4.304 1.00 20.30 173 GLU A C 1
ATOM 1187 O O . GLU A 1 181 ? 15.472 30.920 3.156 1.00 19.98 173 GLU A O 1
ATOM 1193 N N A A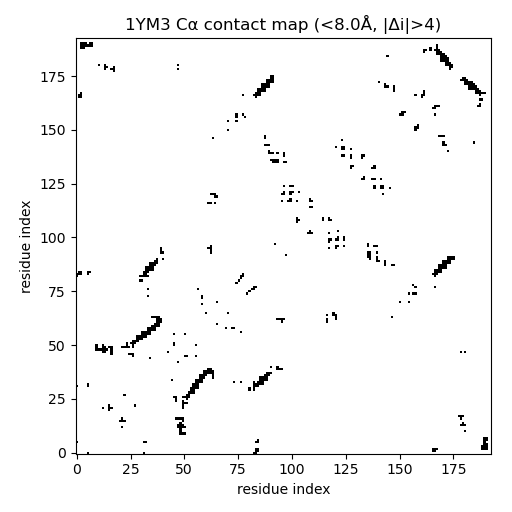RG A 1 182 ? 16.628 31.221 5.084 0.50 19.96 174 ARG A N 1
ATOM 1194 N N B ARG A 1 182 ? 16.619 31.215 5.088 0.50 19.51 174 ARG A N 1
ATOM 1195 C CA A ARG A 1 182 ? 17.776 30.433 4.648 0.50 19.50 174 ARG A CA 1
ATOM 1196 C CA B ARG A 1 182 ? 17.768 30.442 4.649 0.50 18.64 174 ARG A CA 1
ATOM 1197 C C A ARG A 1 182 ? 17.436 28.941 4.660 0.50 19.79 174 ARG A C 1
ATOM 1198 C C B ARG A 1 182 ? 17.441 28.946 4.664 0.50 19.34 174 ARG A C 1
ATOM 1199 O O A ARG A 1 182 ? 17.928 28.176 3.839 0.50 20.21 174 ARG A O 1
ATOM 1200 O O B ARG A 1 182 ? 17.929 28.185 3.837 0.50 19.80 174 ARG A O 1
ATOM 1215 N N . ILE A 1 183 ? 16.603 28.516 5.604 1.00 19.43 175 ILE A N 1
ATOM 1216 C CA . ILE A 1 183 ? 16.147 27.130 5.626 1.00 20.89 175 ILE A CA 1
ATOM 1217 C C . ILE A 1 183 ? 15.291 26.871 4.346 1.00 21.86 175 ILE A C 1
ATOM 1218 O O . ILE A 1 183 ? 15.477 25.870 3.640 1.00 22.25 175 ILE A O 1
ATOM 1223 N N . ALA A 1 184 ? 14.364 27.777 4.049 1.00 21.99 176 ALA A N 1
ATOM 1224 C CA . ALA A 1 184 ? 13.538 27.638 2.843 1.00 22.55 176 ALA A CA 1
ATOM 1225 C C . ALA A 1 184 ? 14.383 27.718 1.591 1.00 23.08 176 ALA A C 1
ATOM 1226 O O . ALA A 1 184 ? 14.096 27.080 0.584 1.00 23.74 176 ALA A O 1
ATOM 1228 N N . GLY A 1 185 ? 15.414 28.537 1.636 1.00 22.71 177 GLY A N 1
ATOM 1229 C CA . GLY A 1 185 ? 16.264 28.771 0.484 1.00 24.09 177 GLY A CA 1
ATOM 1230 C C . GLY A 1 185 ? 17.269 27.672 0.197 1.00 24.03 177 GLY A C 1
ATOM 1231 O O . GLY A 1 185 ? 17.886 27.727 -0.852 1.00 26.04 177 GLY A O 1
ATOM 1232 N N . GLY A 1 186 ? 17.455 26.713 1.100 1.00 23.68 178 GLY A N 1
ATOM 1233 C CA . GLY A 1 186 ? 18.414 25.637 0.905 1.00 22.85 178 GLY A CA 1
ATOM 1234 C C . GLY A 1 186 ? 19.820 25.730 1.506 1.00 22.64 178 GLY A C 1
ATOM 1235 O O . GLY A 1 186 ? 20.571 24.731 1.448 1.00 23.63 178 GLY A O 1
ATOM 1236 N N . SER A 1 187 ? 20.170 26.831 2.163 1.00 20.80 179 SER A N 1
ATOM 1237 C CA . SER A 1 187 ? 21.545 27.009 2.672 1.00 21.45 179 SER A CA 1
ATOM 1238 C C . SER A 1 187 ? 21.724 26.793 4.200 1.00 20.87 179 SER A C 1
ATOM 1239 O O . SER A 1 187 ? 22.847 26.938 4.727 1.00 22.40 179 SER A O 1
ATOM 1242 N N . LEU A 1 188 ? 20.630 26.533 4.912 1.00 18.47 180 LEU A N 1
ATOM 1243 C CA . LEU A 1 188 ? 20.633 26.312 6.368 1.00 18.77 180 LEU A CA 1
ATOM 1244 C C . LEU A 1 188 ? 19.710 25.173 6.767 1.00 17.61 180 LEU A C 1
ATOM 1245 O O . LEU A 1 188 ? 18.649 24.955 6.098 1.00 17.07 180 LEU A O 1
ATOM 1250 N N . ALA A 1 189 ? 20.115 24.358 7.750 1.00 18.18 181 ALA A N 1
ATOM 1251 C CA . ALA A 1 189 ? 19.203 23.404 8.383 1.00 17.17 181 ALA A CA 1
ATOM 1252 C C . ALA A 1 189 ? 19.296 23.562 9.865 1.00 17.71 181 ALA A C 1
ATOM 1253 O O . ALA A 1 189 ? 20.317 24.019 10.402 1.00 16.85 181 ALA A O 1
ATOM 1255 N N . ILE A 1 190 ? 18.244 23.138 10.557 1.00 16.97 182 ILE A N 1
ATOM 1256 C CA . ILE A 1 190 ? 18.234 23.159 12.020 1.00 17.58 182 ILE A CA 1
ATOM 1257 C C . ILE A 1 190 ? 17.786 21.785 12.539 1.00 16.76 182 ILE A C 1
ATOM 1258 O O . ILE A 1 190 ? 16.865 21.150 11.958 1.00 16.43 182 ILE A O 1
ATOM 1263 N N . VAL A 1 191 ? 18.532 21.248 13.506 1.00 16.52 183 VAL A N 1
ATOM 1264 C CA . VAL A 1 191 ? 18.205 19.961 14.093 1.00 16.91 183 VAL A CA 1
ATOM 1265 C C . VAL A 1 191 ? 18.051 20.081 15.634 1.00 17.87 183 VAL A C 1
ATOM 1266 O O . VAL A 1 191 ? 18.665 20.956 16.250 1.00 18.19 183 VAL A O 1
ATOM 1270 N N . GLY A 1 192 ? 17.236 19.205 16.193 1.00 17.63 184 GLY A N 1
ATOM 1271 C CA . GLY A 1 192 ? 17.048 19.026 17.616 1.00 16.92 184 GLY A CA 1
ATOM 1272 C C . GLY A 1 192 ? 17.648 17.699 17.985 1.00 16.68 184 GLY A C 1
ATOM 1273 O O . GLY A 1 192 ? 17.335 16.660 17.344 1.00 16.88 184 GLY A O 1
ATOM 1274 N N . VAL A 1 193 ? 18.573 17.695 18.941 1.00 17.43 185 VAL A N 1
ATOM 1275 C CA . VAL A 1 193 ? 19.363 16.511 19.282 1.00 16.57 185 VAL A CA 1
ATOM 1276 C C . VAL A 1 193 ? 19.415 16.429 20.816 1.00 17.90 185 VAL A C 1
ATOM 1277 O O . VAL A 1 193 ? 19.488 17.453 21.473 1.00 17.94 185 VAL A O 1
ATOM 1281 N N . THR A 1 194 ? 19.342 15.220 21.372 1.00 17.87 186 THR A N 1
ATOM 1282 C CA . THR A 1 194 ? 19.532 14.979 22.813 1.00 20.07 186 THR A CA 1
ATOM 1283 C C . THR A 1 194 ? 20.601 13.920 23.084 1.00 22.41 186 THR A C 1
ATOM 1284 O O . THR A 1 194 ? 20.902 13.110 22.239 1.00 22.69 186 THR A O 1
ATOM 1288 N N . TYR A 1 195 ? 21.196 13.953 24.264 1.00 24.41 187 TYR A N 1
ATOM 1289 C CA . TYR A 1 195 ? 22.024 12.811 24.713 1.00 25.86 187 TYR A CA 1
ATOM 1290 C C . TYR A 1 195 ? 21.794 12.525 26.178 1.00 26.27 187 TYR A C 1
ATOM 1291 O O . TYR A 1 195 ? 21.230 13.338 26.885 1.00 23.55 187 TYR A O 1
ATOM 1300 N N . GLN A 1 196 ? 22.170 11.310 26.598 1.00 27.19 188 GLN A N 1
ATOM 1301 C CA . GLN A 1 196 ? 22.193 10.910 27.987 1.00 28.74 188 GLN A CA 1
ATOM 1302 C C . GLN A 1 196 ? 23.683 10.771 28.223 1.00 28.45 188 GLN A C 1
ATOM 1303 O O . GLN A 1 196 ? 24.379 10.132 27.435 1.00 27.52 188 GLN A O 1
ATOM 1309 N N . LEU A 1 197 ? 24.156 11.443 29.258 1.00 29.52 189 LEU A N 1
ATOM 1310 C CA . LEU A 1 197 ? 25.557 11.489 29.618 1.00 31.22 189 LEU A CA 1
ATOM 1311 C C . LEU A 1 197 ? 26.149 10.084 29.778 1.00 31.68 189 LEU A C 1
ATOM 1312 O O . LEU A 1 197 ? 27.258 9.831 29.345 1.00 31.96 189 LEU A O 1
ATOM 1317 N N . ASP A 1 198 ? 25.399 9.158 30.345 1.00 32.60 190 ASP A N 1
ATOM 1318 C CA . ASP A 1 198 ? 25.992 7.860 30.681 1.00 33.64 190 ASP A CA 1
ATOM 1319 C C . ASP A 1 198 ? 26.132 6.880 29.522 1.00 33.16 190 ASP A C 1
ATOM 1320 O O . ASP A 1 198 ? 26.675 5.799 29.684 1.00 33.20 190 ASP A O 1
ATOM 1325 N N . ASP A 1 199 ? 25.660 7.262 28.348 1.00 32.35 191 ASP A N 1
ATOM 1326 C CA . ASP A 1 199 ? 25.798 6.410 27.184 1.00 31.29 191 ASP A CA 1
ATOM 1327 C C . ASP A 1 199 ? 26.500 7.142 26.034 1.00 29.49 191 ASP A C 1
ATOM 1328 O O . ASP A 1 199 ? 27.167 6.512 25.201 1.00 28.91 191 ASP A O 1
ATOM 1333 N N . GLY A 1 200 ? 26.330 8.468 25.994 1.00 27.22 192 GLY A N 1
ATOM 1334 C CA . GLY A 1 200 ? 27.083 9.377 25.123 1.00 25.77 192 GLY A CA 1
ATOM 1335 C C . GLY A 1 200 ? 26.539 9.635 23.725 1.00 25.05 192 GLY A C 1
ATOM 1336 O O . GLY A 1 200 ? 27.064 10.482 22.977 1.00 23.02 192 GLY A O 1
ATOM 1337 N N . ARG A 1 201 ? 25.514 8.873 23.336 1.00 24.72 193 ARG A N 1
ATOM 1338 C CA . ARG A 1 201 ? 24.969 8.901 21.977 1.00 24.80 193 ARG A CA 1
ATOM 1339 C C . ARG A 1 201 ? 24.179 10.178 21.732 1.00 23.66 193 ARG A C 1
ATOM 1340 O O . ARG A 1 201 ? 23.357 10.556 22.541 1.00 23.84 193 ARG A O 1
ATOM 1348 N N . ALA A 1 202 ? 24.457 10.834 20.615 1.00 22.02 194 ALA A N 1
ATOM 1349 C CA . ALA A 1 202 ? 23.668 11.990 20.204 1.00 22.73 194 ALA A CA 1
ATOM 1350 C C . ALA A 1 202 ? 22.502 11.487 19.378 1.00 21.12 194 ALA A C 1
ATOM 1351 O O . ALA A 1 202 ? 22.676 10.891 18.310 1.00 23.48 194 ALA A O 1
ATOM 1353 N N . VAL A 1 203 ? 21.297 11.678 19.914 1.00 18.72 195 VAL A N 1
ATOM 1354 C CA . VAL A 1 203 ? 20.070 11.168 19.326 1.00 18.72 195 VAL A CA 1
ATOM 1355 C C . VAL A 1 203 ? 19.356 12.272 18.520 1.00 18.05 195 VAL A C 1
ATOM 1356 O O . VAL A 1 203 ? 18.966 13.341 19.076 1.00 18.12 195 VAL A O 1
ATOM 1360 N N . LEU A 1 204 ? 19.137 11.993 17.229 1.00 16.86 196 LEU A N 1
ATOM 1361 C CA . LEU A 1 204 ? 18.569 13.004 16.351 1.00 17.08 196 LEU A CA 1
ATOM 1362 C C . LEU A 1 204 ? 17.078 12.881 16.500 1.00 18.67 196 LEU A C 1
ATOM 1363 O O . LEU A 1 204 ? 16.560 11.770 16.428 1.00 20.24 196 LEU A O 1
ATOM 1368 N N . ARG A 1 205 ? 16.409 13.999 16.758 1.00 19.74 197 ARG A N 1
ATOM 1369 C CA . ARG A 1 205 ? 14.994 14.024 17.077 1.00 20.97 197 ARG A CA 1
ATOM 1370 C C . ARG A 1 205 ? 14.271 14.812 15.993 1.00 22.82 197 ARG A C 1
ATOM 1371 O O . ARG A 1 205 ? 13.516 14.223 15.261 1.00 26.58 197 ARG A O 1
ATOM 1379 N N . ASP A 1 206 ? 14.519 16.113 15.874 1.00 21.79 198 ASP A N 1
ATOM 1380 C CA . ASP A 1 206 ? 13.881 16.986 14.853 1.00 21.27 198 ASP A CA 1
ATOM 1381 C C . ASP A 1 206 ? 14.895 17.387 13.791 1.00 19.36 198 ASP A C 1
ATOM 1382 O O . ASP A 1 206 ? 16.055 17.522 14.110 1.00 18.49 198 ASP A O 1
ATOM 1387 N N . HIS A 1 207 ? 14.459 17.607 12.533 1.00 19.01 199 HIS A N 1
ATOM 1388 C CA . HIS A 1 207 ? 15.383 17.952 11.432 1.00 19.62 199 HIS A CA 1
ATOM 1389 C C . HIS A 1 207 ? 14.645 18.750 10.375 1.00 20.58 199 HIS A C 1
ATOM 1390 O O . HIS A 1 207 ? 13.785 18.194 9.687 1.00 18.58 199 HIS A O 1
ATOM 1397 N N . ILE A 1 208 ? 14.943 20.048 10.235 1.00 18.92 200 ILE A N 1
ATOM 1398 C CA . ILE A 1 208 ? 14.272 20.881 9.234 1.00 21.16 200 ILE A CA 1
ATOM 1399 C C . ILE A 1 208 ? 15.320 21.280 8.226 1.00 21.66 200 ILE A C 1
ATOM 1400 O O . ILE A 1 208 ? 16.262 21.964 8.557 1.00 21.31 200 ILE A O 1
ATOM 1405 N N . GLY A 1 209 ? 15.167 20.791 6.994 1.00 23.35 201 GLY A N 1
ATOM 1406 C CA . GLY A 1 209 ? 16.139 21.024 5.930 1.00 24.65 201 GLY A CA 1
ATOM 1407 C C . GLY A 1 209 ? 16.850 19.752 5.557 1.00 24.50 201 GLY A C 1
ATOM 1408 O O . GLY A 1 209 ? 16.713 18.779 6.257 1.00 25.93 201 GLY A O 1
ATOM 1409 N N . ASN A 1 210 ? 17.614 19.752 4.462 1.00 25.41 202 ASN A N 1
ATOM 1410 C CA . ASN A 1 210 ? 18.351 18.575 4.026 1.00 25.67 202 ASN A CA 1
ATOM 1411 C C . ASN A 1 210 ? 19.712 18.456 4.696 1.00 24.81 202 ASN A C 1
ATOM 1412 O O . ASN A 1 210 ? 20.587 19.299 4.474 1.00 24.65 202 ASN A O 1
ATOM 1417 N N . ILE A 1 211 ? 19.887 17.389 5.475 1.00 23.42 203 ILE A N 1
ATOM 1418 C CA . ILE A 1 211 ? 21.137 17.069 6.165 1.00 23.93 203 ILE A CA 1
ATOM 1419 C C . ILE A 1 211 ? 21.811 15.754 5.721 1.00 25.78 203 ILE A C 1
ATOM 1420 O O . ILE A 1 211 ? 22.738 15.257 6.363 1.00 25.48 203 ILE A O 1
ATOM 1425 N N . GLY A 1 212 ? 21.341 15.212 4.615 1.00 27.11 204 GLY A N 1
ATOM 1426 C CA . GLY A 1 212 ? 21.947 14.042 4.013 1.00 29.29 204 GLY A CA 1
ATOM 1427 C C . GLY A 1 212 ? 21.735 12.739 4.743 1.00 30.75 204 GLY A C 1
ATOM 1428 O O . GLY A 1 212 ? 22.530 11.828 4.605 1.00 30.90 204 GLY A O 1
ATOM 1429 N N . GLU A 1 213 ? 20.643 12.625 5.491 1.00 33.00 205 GLU A N 1
ATOM 1430 C CA . GLU A 1 213 ? 20.313 11.355 6.143 1.00 34.81 205 GLU A CA 1
ATOM 1431 C C . GLU A 1 213 ? 19.954 10.323 5.075 1.00 36.88 205 GLU A C 1
ATOM 1432 O O . GLU A 1 213 ? 20.264 9.152 5.216 1.00 38.21 205 GLU A O 1
ATOM 1438 N N . GLU A 1 214 ? 19.331 10.780 3.996 1.00 39.77 206 GLU A N 1
ATOM 1439 C CA . GLU A 1 214 ? 18.876 9.877 2.940 1.00 41.84 206 GLU A CA 1
ATOM 1440 C C . GLU A 1 214 ? 19.972 8.920 2.478 1.00 42.53 206 GLU A C 1
ATOM 1441 O O . GLU A 1 214 ? 19.680 7.873 1.893 1.00 44.16 206 GLU A O 1
#

B-factor: mean 26.43, std 8.76, range [14.21, 61.28]